Protein AF-A0A352WHM7-F1 (afdb_monomer_lite)

Radius of gyration: 27.58 Å; chains: 1; bounding box: 98×59×82 Å

Foldseek 3Di:
DDDDDDDDDDPDDDDPVVVVVVVVVCVCVVVVVVCCCVPVVVVPDDLQVVLQVQLQVCVQLLQLVSNQCQADPPPWQTPQNVCVVVPAGPLNLSCVQLPVCVVVVVVCVVPPDPVVVVCVLCVVQVNNVVVVVPVVVVVVCRVDSVSVSVSQVQKHKDKDWPDKAFLCVWFKWFDDPPDTGTDNDPQVVCCVVGVFHWDTKMKTWMQMWMDRNPGTSSDDQCLCVDPSSLVVCLVVHDQDPVVRDGDRHPVSVNVSSRPDIFIWMWTDGPNHIHTHPPSSSDPVGVSIDTD

pLDDT: mean 73.58, std 17.88, range [31.73, 96.25]

Structure (mmCIF, N/CA/C/O backbone):
data_AF-A0A352WHM7-F1
#
_entry.id   AF-A0A352WHM7-F1
#
loop_
_atom_site.group_PDB
_atom_site.id
_atom_site.type_symbol
_atom_site.label_atom_id
_atom_site.label_alt_id
_atom_site.label_comp_id
_atom_site.label_asym_id
_atom_site.label_entity_id
_atom_site.label_seq_id
_atom_site.pdbx_PDB_ins_code
_atom_site.Cartn_x
_atom_site.Cartn_y
_atom_site.Cartn_z
_atom_site.occupancy
_atom_site.B_iso_or_equiv
_atom_site.auth_seq_id
_atom_site.auth_comp_id
_atom_site.auth_asym_id
_atom_site.auth_atom_id
_atom_site.pdbx_PDB_model_num
ATOM 1 N N . PRO A 1 1 ? -72.826 -37.243 -58.849 1.00 41.31 1 PRO A N 1
ATOM 2 C CA . PRO A 1 1 ? -71.887 -38.283 -58.373 1.00 41.31 1 PRO A CA 1
ATOM 3 C C . PRO A 1 1 ? -70.461 -38.008 -58.866 1.00 41.31 1 PRO A C 1
ATOM 5 O O . PRO A 1 1 ? -70.234 -38.013 -60.067 1.00 41.31 1 PRO A O 1
ATOM 8 N N . GLY A 1 2 ? -69.535 -37.795 -57.927 1.00 39.44 2 GLY A N 1
ATOM 9 C CA . GLY A 1 2 ? -68.112 -38.083 -58.126 1.00 39.44 2 GLY A CA 1
ATOM 10 C C . GLY A 1 2 ? -67.200 -36.942 -58.590 1.00 39.44 2 GLY A C 1
ATOM 11 O O . GLY A 1 2 ? -67.339 -36.442 -59.695 1.00 39.44 2 GLY A O 1
ATOM 12 N N . PHE A 1 3 ? -66.189 -36.692 -57.749 1.00 36.34 3 PHE A N 1
ATOM 13 C CA . PHE A 1 3 ? -64.871 -36.093 -58.009 1.00 36.34 3 PHE A CA 1
ATOM 14 C C . PHE A 1 3 ? -64.713 -34.559 -58.064 1.00 36.34 3 PHE A C 1
ATOM 16 O O . PHE A 1 3 ? -64.789 -33.933 -59.115 1.00 36.34 3 PHE A O 1
ATOM 23 N N . GLN A 1 4 ? -64.284 -33.991 -56.929 1.00 39.72 4 GLN A N 1
ATOM 24 C CA . GLN A 1 4 ? -63.219 -32.980 -56.916 1.00 39.72 4 GLN A CA 1
ATOM 25 C C . GLN A 1 4 ? -62.112 -33.410 -55.925 1.00 39.72 4 GLN A C 1
ATOM 27 O O . GLN A 1 4 ? -62.406 -33.579 -54.740 1.00 39.72 4 GLN A O 1
ATOM 32 N N . PRO A 1 5 ? -60.868 -33.635 -56.398 1.00 47.97 5 PRO A N 1
ATOM 33 C CA . PRO A 1 5 ? -59.661 -33.806 -55.589 1.00 47.97 5 PRO A CA 1
ATOM 34 C C . PRO A 1 5 ? -58.949 -32.437 -55.371 1.00 47.97 5 PRO A C 1
ATOM 36 O O . PRO A 1 5 ? -59.460 -31.413 -55.830 1.00 47.97 5 PRO A O 1
ATOM 39 N N . PRO A 1 6 ? -57.839 -32.380 -54.603 1.00 49.28 6 PRO A N 1
ATOM 40 C CA . PRO A 1 6 ? -57.628 -31.349 -53.585 1.00 49.28 6 PRO A CA 1
ATOM 41 C C . PRO A 1 6 ? -56.654 -30.212 -53.950 1.00 49.28 6 PRO A C 1
ATOM 43 O O . PRO A 1 6 ? -55.837 -30.332 -54.850 1.00 49.28 6 PRO A O 1
ATOM 46 N N . SER A 1 7 ? -56.739 -29.168 -53.114 1.00 47.97 7 SER A N 1
ATOM 47 C CA . SER A 1 7 ? -55.674 -28.328 -52.527 1.00 47.97 7 SER A CA 1
ATOM 48 C C . SER A 1 7 ? -54.569 -27.712 -53.390 1.00 47.97 7 SER A C 1
ATOM 50 O O . SER A 1 7 ? -53.796 -28.423 -54.006 1.00 47.97 7 SER A O 1
ATOM 52 N N . GLU A 1 8 ? -54.344 -26.417 -53.159 1.00 37.16 8 GLU A N 1
ATOM 53 C CA . GLU A 1 8 ? -53.043 -25.772 -52.883 1.00 37.16 8 GLU A CA 1
ATOM 54 C C . GLU A 1 8 ? -53.386 -24.361 -52.354 1.00 37.16 8 GLU A C 1
ATOM 56 O O . GLU A 1 8 ? -54.221 -23.675 -52.926 1.00 37.16 8 GLU A O 1
ATOM 61 N N . GLY A 1 9 ? -52.916 -23.811 -51.237 1.00 34.16 9 GLY A N 1
ATOM 62 C CA . GLY A 1 9 ? -51.863 -24.152 -50.296 1.00 34.16 9 GLY A CA 1
ATOM 63 C C . GLY A 1 9 ? -51.511 -22.848 -49.567 1.00 34.16 9 GLY A C 1
ATOM 64 O O . GLY A 1 9 ? -50.588 -22.148 -49.962 1.00 34.16 9 GLY A O 1
ATOM 65 N N . ALA A 1 10 ? -52.270 -22.466 -48.534 1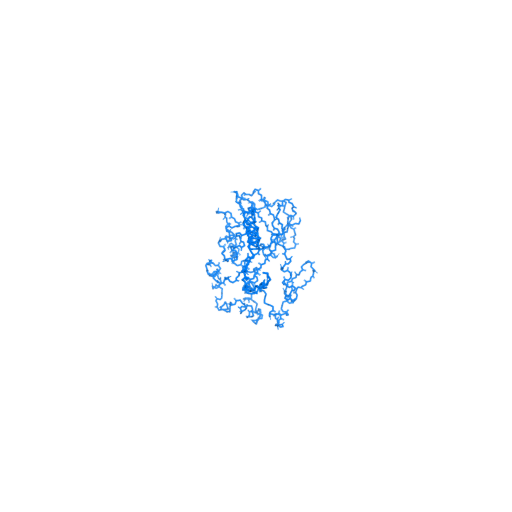.00 37.81 10 ALA A N 1
ATOM 66 C CA . ALA A 1 10 ? -51.970 -21.280 -47.726 1.00 37.81 10 ALA A CA 1
ATOM 67 C C . ALA A 1 10 ? -51.339 -21.698 -46.391 1.00 37.81 10 ALA A C 1
ATOM 69 O O . ALA A 1 10 ? -52.009 -21.809 -45.364 1.00 37.81 10 ALA A O 1
ATOM 70 N N . VAL A 1 11 ? -50.023 -21.920 -46.398 1.00 38.31 11 VAL A N 1
ATOM 71 C CA . VAL A 1 11 ? -49.239 -22.073 -45.167 1.00 38.31 11 VAL A CA 1
ATOM 72 C C . VAL A 1 11 ? -49.099 -20.697 -44.507 1.00 38.31 11 VAL A C 1
ATOM 74 O O . VAL A 1 11 ? -48.184 -19.932 -44.810 1.00 38.31 11 VAL A O 1
ATOM 77 N N . LYS A 1 12 ? -49.995 -20.362 -43.572 1.00 38.75 12 LYS A N 1
ATOM 78 C CA . LYS A 1 12 ? -49.757 -19.265 -42.621 1.00 38.75 12 LYS A CA 1
ATOM 79 C C . LYS A 1 12 ? -48.851 -19.772 -41.495 1.00 38.75 12 LYS A C 1
ATOM 81 O O . LYS A 1 12 ? -49.278 -20.540 -40.638 1.00 38.75 12 LYS A O 1
ATOM 86 N N . LYS A 1 13 ? -47.589 -19.327 -41.501 1.00 38.62 13 LYS A N 1
ATOM 87 C CA . LYS A 1 13 ? -46.608 -19.530 -40.421 1.00 38.62 13 LYS A CA 1
ATOM 88 C C . LYS A 1 13 ? -47.149 -18.981 -39.093 1.00 38.62 13 LYS A C 1
ATOM 90 O O . LYS A 1 13 ? -47.217 -17.770 -38.901 1.00 38.62 13 LYS A O 1
ATOM 95 N N . GLY A 1 14 ? -47.484 -19.871 -38.161 1.00 37.97 14 GLY A N 1
ATOM 96 C CA . GLY A 1 14 ? -47.724 -19.522 -36.762 1.00 37.97 14 GLY A CA 1
ATOM 97 C C . GLY A 1 14 ? -46.413 -19.127 -36.079 1.00 37.97 14 GLY A C 1
ATOM 98 O O . GLY A 1 14 ? -45.496 -19.937 -35.955 1.00 37.97 14 GLY A O 1
ATOM 99 N N . ILE A 1 15 ? -46.304 -17.868 -35.658 1.00 46.19 15 ILE A N 1
ATOM 100 C CA . ILE A 1 15 ? -45.155 -17.349 -34.908 1.00 46.19 15 ILE A CA 1
ATOM 101 C C . ILE A 1 15 ? -45.144 -17.972 -33.502 1.00 46.19 15 ILE A C 1
ATOM 103 O O . ILE A 1 15 ? -46.133 -17.909 -32.771 1.00 46.19 15 ILE A O 1
ATOM 107 N N . LYS A 1 16 ? -43.997 -18.551 -33.120 1.00 46.12 16 LYS A N 1
ATOM 108 C CA . LYS A 1 16 ? -43.701 -19.173 -31.818 1.00 46.12 16 LYS A CA 1
ATOM 109 C C . LYS A 1 16 ? -43.676 -18.130 -30.681 1.00 46.12 16 LYS A C 1
ATOM 111 O O . LYS A 1 16 ? -42.612 -17.729 -30.224 1.00 46.12 16 LYS A O 1
ATOM 116 N N . LYS A 1 17 ? -44.846 -17.698 -30.199 1.00 45.12 17 LYS A N 1
ATOM 117 C CA . LYS A 1 17 ? -44.988 -16.784 -29.045 1.00 45.12 17 LYS A CA 1
ATOM 118 C C . LYS A 1 17 ? -44.514 -17.315 -27.669 1.00 45.12 17 LYS A C 1
ATOM 120 O O . LYS A 1 17 ? -44.063 -16.477 -26.894 1.00 45.12 17 LYS A O 1
ATOM 125 N N . PRO A 1 18 ? -44.535 -18.622 -27.321 1.00 48.16 18 PRO A N 1
ATOM 126 C CA . PRO A 1 18 ? -44.152 -19.031 -25.962 1.00 48.16 18 PRO A CA 1
ATOM 127 C C . PRO A 1 18 ? -42.637 -18.963 -25.699 1.00 48.16 18 PRO A C 1
ATOM 129 O O . PRO A 1 18 ? -42.225 -18.691 -24.579 1.00 48.16 18 PRO A O 1
ATOM 132 N N . VAL A 1 19 ? -41.797 -19.118 -26.730 1.00 50.72 19 VAL A N 1
ATOM 133 C CA . VAL A 1 19 ? -40.328 -19.151 -26.571 1.00 50.72 19 VAL A CA 1
ATOM 134 C C . VAL A 1 19 ? -39.748 -17.766 -26.259 1.00 50.72 19 VAL A C 1
ATOM 136 O O . VAL A 1 19 ? -38.796 -17.651 -25.492 1.00 50.72 19 VAL A O 1
ATOM 139 N N . ILE A 1 20 ? -40.345 -16.705 -26.809 1.00 54.00 20 ILE A N 1
ATOM 140 C CA . ILE A 1 20 ? -39.878 -15.326 -26.601 1.00 54.00 20 ILE A CA 1
ATOM 141 C C . ILE A 1 20 ? -40.149 -14.878 -25.158 1.00 54.00 20 ILE A C 1
ATOM 143 O O . ILE A 1 20 ? -39.291 -14.258 -24.540 1.00 54.00 20 ILE A O 1
ATOM 147 N N . ILE A 1 21 ? -41.301 -15.249 -24.588 1.00 57.31 21 ILE A N 1
ATOM 148 C CA . ILE A 1 21 ? -41.649 -14.905 -23.201 1.00 57.31 21 ILE A CA 1
ATOM 149 C C . ILE A 1 21 ? -40.722 -15.638 -22.223 1.00 57.31 21 ILE A C 1
ATOM 151 O O . ILE A 1 21 ? -40.185 -15.012 -21.313 1.00 57.31 21 ILE A O 1
ATOM 155 N N . SER A 1 22 ? -40.451 -16.929 -22.445 1.00 54.72 22 SER A N 1
ATOM 156 C CA . SER A 1 22 ? -39.501 -17.689 -21.620 1.00 54.72 22 SER A CA 1
ATOM 157 C C . SER A 1 22 ? -38.081 -17.118 -21.686 1.00 54.72 22 SER A C 1
ATOM 159 O O . SER A 1 22 ? -37.423 -17.012 -20.655 1.00 54.72 22 SER A O 1
ATOM 161 N N . ALA A 1 23 ? -37.622 -16.690 -22.867 1.00 57.78 23 ALA A N 1
ATOM 162 C CA . ALA A 1 23 ? -36.312 -16.060 -23.023 1.00 57.78 23 ALA A CA 1
ATOM 163 C C . ALA A 1 23 ? -36.221 -14.710 -22.289 1.00 57.78 23 ALA A C 1
ATOM 165 O O . ALA A 1 23 ? -35.217 -14.445 -21.635 1.00 57.78 23 ALA A O 1
ATOM 166 N N . ILE A 1 24 ? -37.278 -13.890 -22.333 1.00 59.94 24 ILE A N 1
ATOM 167 C CA . ILE A 1 24 ? -37.336 -12.602 -21.624 1.00 59.94 24 ILE A CA 1
ATOM 168 C C . ILE A 1 24 ? -37.346 -12.811 -20.104 1.00 59.94 24 ILE A C 1
ATOM 170 O O . ILE A 1 24 ? -36.627 -12.113 -19.398 1.00 59.94 24 ILE A O 1
ATOM 174 N N . VAL A 1 25 ? -38.094 -13.791 -19.588 1.00 61.59 25 VAL A N 1
ATOM 175 C CA . VAL A 1 25 ? -38.137 -14.086 -18.143 1.00 61.59 25 VAL A CA 1
ATOM 176 C C . VAL A 1 25 ? -36.776 -14.562 -17.626 1.00 61.59 25 VAL A C 1
ATOM 178 O O . VAL A 1 25 ? -36.339 -14.104 -16.574 1.00 61.59 25 VAL A O 1
ATOM 181 N N . VAL A 1 26 ? -36.062 -15.410 -18.375 1.00 63.38 26 VAL A N 1
ATOM 182 C CA . VAL A 1 26 ? -34.700 -15.848 -18.013 1.00 63.38 26 VAL A CA 1
ATOM 183 C C . VAL A 1 26 ? -33.705 -14.684 -18.058 1.00 63.38 26 VAL A C 1
ATOM 185 O O . VAL A 1 26 ? -32.853 -14.582 -17.180 1.00 63.38 26 VAL A O 1
ATOM 188 N N . LEU A 1 27 ? -33.834 -13.767 -19.021 1.00 62.84 27 LEU A N 1
ATOM 189 C CA . LEU A 1 27 ? -32.995 -12.567 -19.108 1.00 62.84 27 LEU A CA 1
ATOM 190 C C . LEU A 1 27 ? -33.270 -11.582 -17.965 1.00 62.84 27 LEU A C 1
ATOM 192 O O . LEU A 1 27 ? -32.326 -11.059 -17.386 1.00 62.84 27 LEU A O 1
ATOM 196 N N . VAL A 1 28 ? -34.535 -11.361 -17.597 1.00 65.31 28 VAL A N 1
ATOM 197 C CA . VAL A 1 28 ? -34.922 -10.472 -16.486 1.00 65.31 28 VAL A CA 1
ATOM 198 C C . VAL A 1 28 ? -34.540 -11.072 -15.134 1.00 65.31 28 VAL A C 1
ATOM 200 O O . VAL A 1 28 ? -34.066 -10.344 -14.270 1.00 65.31 28 VAL A O 1
ATOM 203 N N . LEU A 1 29 ? -34.669 -12.389 -14.948 1.00 61.84 29 LEU A N 1
ATOM 204 C CA . LEU A 1 29 ? -34.188 -13.066 -13.741 1.00 61.84 29 LEU A CA 1
ATOM 205 C C . LEU A 1 29 ? -32.655 -13.089 -13.682 1.00 61.84 29 LEU A C 1
ATOM 207 O O . LEU A 1 29 ? -32.094 -12.833 -12.625 1.00 61.84 29 LEU A O 1
ATOM 211 N N . GLY A 1 30 ? -31.965 -13.320 -14.802 1.00 59.72 30 GLY A N 1
ATOM 212 C CA . GLY A 1 30 ? -30.501 -13.279 -14.874 1.00 59.72 30 GLY A CA 1
ATOM 213 C C . GLY A 1 30 ? -29.930 -11.881 -14.624 1.00 59.72 30 GLY A C 1
ATOM 214 O O . GLY A 1 30 ? -29.000 -11.727 -13.835 1.00 59.72 30 GLY A O 1
ATOM 215 N N . LEU A 1 31 ? -30.525 -10.847 -15.226 1.00 62.88 31 LEU A N 1
ATOM 216 C CA . LEU A 1 31 ? -30.179 -9.445 -14.973 1.00 62.88 31 LEU A CA 1
ATOM 217 C C . LEU A 1 31 ? -30.591 -9.008 -13.566 1.00 62.88 31 LEU A C 1
ATOM 219 O O . LEU A 1 31 ? -29.853 -8.265 -12.935 1.00 62.88 31 LEU A O 1
ATOM 223 N N . GLY A 1 32 ? -31.724 -9.487 -13.052 1.00 56.47 32 GLY A N 1
ATOM 224 C CA . GLY A 1 32 ? -32.204 -9.201 -11.701 1.00 56.47 32 GLY A CA 1
ATOM 225 C C . GLY A 1 32 ? -31.314 -9.813 -10.622 1.00 56.47 32 GLY A C 1
ATOM 226 O O . GLY A 1 32 ? -30.963 -9.128 -9.670 1.00 56.47 32 GLY A O 1
ATOM 227 N N . ILE A 1 33 ? -30.874 -11.062 -10.796 1.00 60.03 33 ILE A N 1
ATOM 228 C CA . ILE A 1 33 ? -29.925 -11.734 -9.896 1.00 60.03 33 ILE A CA 1
ATOM 229 C C . ILE A 1 33 ? -28.525 -11.121 -10.039 1.00 60.03 33 ILE A C 1
ATOM 231 O O . ILE A 1 33 ? -27.869 -10.870 -9.032 1.00 60.03 33 ILE A O 1
ATOM 235 N N . GLY A 1 34 ? -28.078 -10.813 -11.261 1.00 51.94 34 GLY A N 1
ATOM 236 C CA . GLY A 1 34 ? -26.798 -10.141 -11.507 1.00 51.94 34 GLY A CA 1
ATOM 237 C C . GLY A 1 34 ? -26.744 -8.727 -10.920 1.00 51.94 34 GLY A C 1
ATOM 238 O O . GLY A 1 34 ? -25.772 -8.368 -10.259 1.00 51.94 34 GLY A O 1
ATOM 239 N N . ALA A 1 35 ? -27.814 -7.947 -11.083 1.00 54.28 35 ALA A N 1
ATOM 240 C CA . ALA A 1 35 ? -27.969 -6.636 -10.464 1.00 54.28 35 ALA A CA 1
ATOM 241 C C . ALA A 1 35 ? -28.108 -6.755 -8.942 1.00 54.28 35 ALA A C 1
ATOM 243 O O . ALA A 1 35 ? -27.460 -6.004 -8.227 1.00 54.28 35 ALA A O 1
ATOM 244 N N . TYR A 1 36 ? -28.861 -7.725 -8.420 1.00 56.31 36 TYR A N 1
ATOM 245 C CA . TYR A 1 36 ? -28.943 -7.974 -6.980 1.00 56.31 36 TYR A CA 1
ATOM 246 C C . TYR A 1 36 ? -27.560 -8.282 -6.391 1.00 56.31 36 TYR A C 1
ATOM 248 O O . TYR A 1 36 ? -27.154 -7.632 -5.437 1.00 56.31 36 TYR A O 1
ATOM 256 N N . PHE A 1 37 ? -26.770 -9.174 -6.994 1.00 59.00 37 PHE A N 1
ATOM 257 C CA . PHE A 1 37 ? -25.409 -9.455 -6.526 1.00 59.00 37 PHE A CA 1
ATOM 258 C C . PHE A 1 37 ? -24.468 -8.247 -6.639 1.00 59.00 37 PHE A C 1
ATOM 260 O O . PHE A 1 37 ? -23.664 -8.028 -5.737 1.00 59.00 37 PHE A O 1
ATOM 267 N N . LEU A 1 38 ? -24.567 -7.441 -7.699 1.00 55.91 38 LEU A N 1
ATOM 268 C CA . LEU A 1 38 ? -23.728 -6.248 -7.866 1.00 55.91 38 LEU A CA 1
ATOM 269 C C . LEU A 1 38 ? -24.129 -5.096 -6.932 1.00 55.91 38 LEU A C 1
ATOM 271 O O . LEU A 1 38 ? -23.249 -4.420 -6.400 1.00 55.91 38 LEU A O 1
ATOM 275 N N . PHE A 1 39 ? -25.426 -4.879 -6.708 1.00 55.91 39 PHE A N 1
ATOM 276 C CA . PHE A 1 39 ? -25.946 -3.772 -5.903 1.00 55.91 39 PHE A CA 1
ATOM 277 C C . PHE A 1 39 ? -26.062 -4.123 -4.414 1.00 55.91 39 PHE A C 1
ATOM 279 O O . PHE A 1 39 ? -25.605 -3.336 -3.590 1.00 55.91 39 PHE A O 1
ATOM 286 N N . PHE A 1 40 ? -26.573 -5.299 -4.028 1.00 52.62 40 PHE A N 1
ATOM 287 C CA . PHE A 1 40 ? -26.681 -5.678 -2.608 1.00 52.62 40 PHE A CA 1
ATOM 288 C C . PHE A 1 40 ? -25.331 -6.033 -1.978 1.00 52.62 40 PHE A C 1
ATOM 290 O O . PHE A 1 40 ? -25.097 -5.674 -0.826 1.00 52.62 40 PHE A O 1
ATOM 297 N N . LYS A 1 41 ? -24.407 -6.674 -2.712 1.00 54.03 41 LYS A N 1
ATOM 298 C CA . LYS A 1 41 ? -23.066 -6.970 -2.173 1.00 54.03 41 LYS A CA 1
ATOM 299 C C . LYS A 1 41 ? -22.207 -5.706 -2.035 1.00 54.03 41 LYS A C 1
ATOM 301 O O . LYS A 1 41 ? -21.378 -5.642 -1.137 1.00 54.03 41 LYS A O 1
ATOM 306 N N . LYS A 1 42 ? -22.431 -4.680 -2.871 1.00 51.81 42 LYS A N 1
ATOM 307 C CA . LYS A 1 42 ? -21.841 -3.344 -2.669 1.00 51.81 42 LYS A CA 1
ATOM 308 C C . LYS A 1 42 ? -22.524 -2.557 -1.543 1.00 51.81 42 LYS A C 1
ATOM 310 O O . LYS A 1 42 ? -21.838 -1.831 -0.835 1.00 51.81 42 LYS A O 1
ATOM 315 N N . ALA A 1 43 ? -23.838 -2.701 -1.351 1.00 57.53 43 ALA A N 1
ATOM 316 C CA . ALA A 1 43 ? -24.584 -1.952 -0.334 1.00 57.53 43 ALA A CA 1
ATOM 317 C C . ALA A 1 43 ? -24.365 -2.457 1.108 1.00 57.53 43 ALA A C 1
ATOM 319 O O . ALA A 1 43 ? -24.393 -1.653 2.038 1.00 57.53 43 ALA A O 1
ATOM 320 N N . ASN A 1 44 ? -24.094 -3.754 1.296 1.00 69.06 44 ASN A N 1
ATOM 321 C CA . ASN A 1 44 ? -23.952 -4.384 2.619 1.0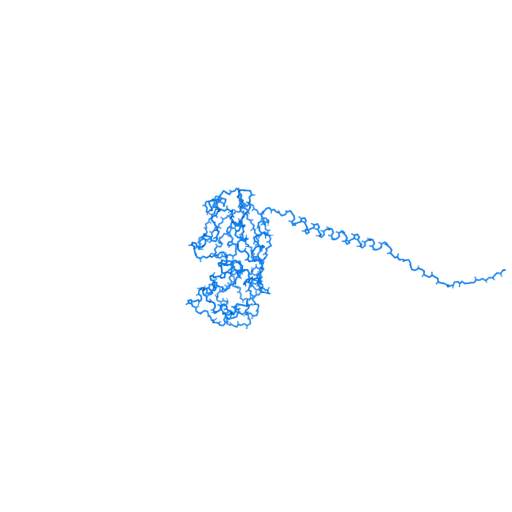0 69.06 44 ASN A CA 1
ATOM 322 C C . ASN A 1 44 ? -22.504 -4.508 3.125 1.00 69.06 44 ASN A C 1
ATOM 324 O O . ASN A 1 44 ? -22.251 -5.288 4.041 1.00 69.06 44 ASN A O 1
ATOM 328 N N . LYS A 1 45 ? -21.556 -3.760 2.550 1.00 86.12 45 LYS A N 1
ATOM 329 C CA . LYS A 1 45 ? -20.178 -3.729 3.056 1.00 86.12 45 LYS A CA 1
ATOM 330 C C . LYS A 1 45 ? -20.134 -3.224 4.494 1.00 86.12 45 LYS A C 1
ATOM 332 O O . LYS A 1 45 ? -20.809 -2.238 4.827 1.00 86.12 45 LYS A O 1
ATOM 337 N N . SER A 1 46 ? -19.337 -3.882 5.331 1.00 91.81 46 SER A N 1
ATOM 338 C CA . SER A 1 46 ? -19.119 -3.431 6.703 1.00 91.81 46 SER A CA 1
ATOM 339 C C . SER A 1 46 ? -18.459 -2.040 6.715 1.00 91.81 46 SER A C 1
ATOM 341 O O . SER A 1 46 ? -17.845 -1.637 5.721 1.00 91.81 46 SER A O 1
ATOM 343 N N . PRO A 1 47 ? -18.557 -1.267 7.810 1.00 94.44 47 PRO A N 1
ATOM 344 C CA . PRO A 1 47 ? -17.844 0.008 7.920 1.00 94.44 47 PRO A CA 1
ATOM 345 C C . PRO A 1 47 ? -16.334 -0.111 7.643 1.00 94.44 47 PRO A C 1
ATOM 347 O O . PRO A 1 47 ? -15.759 0.748 6.979 1.00 94.44 47 PRO A O 1
ATOM 350 N N . GLN A 1 48 ? -15.718 -1.223 8.055 1.00 94.94 48 GLN A N 1
ATOM 351 C CA . GLN A 1 48 ? -14.306 -1.531 7.813 1.00 94.94 48 GLN A CA 1
ATOM 352 C C . GLN A 1 48 ? -14.006 -1.770 6.324 1.00 94.94 48 GLN A C 1
ATOM 354 O O . GLN A 1 48 ? -12.999 -1.301 5.802 1.00 94.94 48 GLN A O 1
ATOM 359 N N . GLU A 1 49 ? -14.886 -2.468 5.605 1.00 94.56 49 GLU A N 1
ATOM 360 C CA . GLU A 1 49 ? -14.744 -2.635 4.154 1.00 94.56 49 GLU A CA 1
ATOM 361 C C . GLU A 1 49 ? -14.916 -1.306 3.409 1.00 94.56 49 GLU A C 1
ATOM 363 O O . GLU A 1 49 ? -14.243 -1.067 2.410 1.00 94.56 49 GLU A O 1
ATOM 368 N N . LYS A 1 50 ? -15.791 -0.417 3.895 1.00 94.25 50 LYS A N 1
ATOM 369 C CA . LYS A 1 50 ? -16.008 0.905 3.287 1.00 94.25 50 LYS A CA 1
ATOM 370 C C . LYS A 1 50 ? -14.787 1.814 3.414 1.00 94.25 50 LYS A C 1
ATOM 372 O O . LYS A 1 50 ? -14.462 2.502 2.449 1.00 94.25 50 LYS A O 1
ATOM 377 N N . VAL A 1 51 ? -14.100 1.811 4.561 1.00 94.38 51 VAL A N 1
ATOM 378 C CA . VAL A 1 51 ? -12.849 2.577 4.709 1.00 94.38 51 VAL A CA 1
ATOM 379 C C . VAL A 1 51 ? -11.733 1.996 3.835 1.00 94.38 51 VAL A C 1
ATOM 381 O O . VAL A 1 51 ? -11.021 2.762 3.189 1.00 94.38 51 VAL A O 1
ATOM 384 N N . LEU A 1 52 ? -11.624 0.665 3.723 1.00 93.69 52 LEU A N 1
ATOM 385 C CA . LEU A 1 52 ? -10.681 0.032 2.793 1.00 93.69 52 LEU A CA 1
ATOM 386 C C . LEU A 1 52 ? -10.969 0.424 1.340 1.00 93.69 52 LEU A C 1
ATOM 388 O O . LEU A 1 52 ? -10.057 0.839 0.629 1.00 93.69 52 LEU A O 1
ATOM 392 N N . ASP A 1 53 ? -12.227 0.331 0.905 1.00 94.75 53 ASP A N 1
ATOM 393 C CA . ASP A 1 53 ? -12.645 0.738 -0.439 1.00 94.75 53 ASP A CA 1
ATOM 394 C C . ASP A 1 53 ? -12.265 2.188 -0.739 1.00 94.75 53 ASP A C 1
ATOM 396 O O . ASP A 1 53 ? -11.645 2.455 -1.767 1.00 94.75 53 ASP A O 1
ATOM 400 N N . GLY A 1 54 ? -12.612 3.112 0.163 1.00 94.12 54 GLY A N 1
ATOM 401 C CA . GLY A 1 54 ? -12.321 4.533 -0.003 1.00 94.12 54 GLY A CA 1
ATOM 402 C C . GLY A 1 54 ? -10.821 4.815 -0.067 1.00 94.12 54 GLY A C 1
ATOM 403 O O . GLY A 1 54 ? -10.367 5.573 -0.925 1.00 94.12 54 GLY A O 1
ATOM 404 N N . PHE A 1 55 ? -10.036 4.159 0.789 1.00 91.94 55 PHE A N 1
ATOM 405 C CA . PHE A 1 55 ? -8.585 4.298 0.799 1.00 91.94 55 PHE A CA 1
ATOM 406 C C . PHE A 1 55 ? -7.943 3.787 -0.494 1.00 91.94 55 PHE A C 1
ATOM 408 O O . PHE A 1 55 ? -7.166 4.507 -1.118 1.00 91.94 55 PHE A O 1
ATOM 415 N N . PHE A 1 56 ? -8.282 2.574 -0.939 1.00 91.31 56 PHE A N 1
ATOM 416 C CA . PHE A 1 56 ? -7.720 2.011 -2.170 1.00 91.31 56 PHE A CA 1
ATOM 417 C C . PHE A 1 56 ? -8.199 2.745 -3.428 1.00 91.31 56 PHE A C 1
ATOM 419 O O . PHE A 1 56 ? -7.418 2.899 -4.368 1.00 91.31 56 PHE A O 1
ATOM 426 N N . GLU A 1 57 ? -9.430 3.265 -3.438 1.00 94.25 57 GLU A N 1
ATOM 427 C CA . GLU A 1 57 ? -9.899 4.172 -4.489 1.00 94.25 57 GLU A CA 1
ATOM 428 C C . GLU A 1 57 ? -9.042 5.443 -4.526 1.00 94.25 57 GLU A C 1
ATOM 430 O O . GLU A 1 57 ? -8.505 5.780 -5.580 1.00 94.25 57 GLU A O 1
ATOM 435 N N . ALA A 1 58 ? -8.824 6.096 -3.380 1.00 91.25 58 ALA A N 1
ATOM 436 C CA . ALA A 1 58 ? -7.984 7.288 -3.294 1.00 91.25 58 ALA A CA 1
ATOM 437 C C . ALA A 1 58 ? -6.541 7.023 -3.758 1.00 91.25 58 ALA A C 1
ATOM 439 O O . ALA A 1 58 ? -5.974 7.823 -4.503 1.00 91.25 58 ALA A O 1
ATOM 440 N N . LEU A 1 59 ? -5.959 5.873 -3.396 1.00 88.44 59 LEU A N 1
ATOM 441 C CA . LEU A 1 59 ? -4.649 5.455 -3.900 1.00 88.44 59 LEU A CA 1
ATOM 442 C C . LEU A 1 59 ? -4.657 5.230 -5.418 1.00 88.44 59 LEU A C 1
ATOM 444 O O . LEU A 1 59 ? -3.727 5.643 -6.105 1.00 88.44 59 LEU A O 1
ATOM 448 N N . SER A 1 60 ? -5.701 4.606 -5.965 1.00 90.19 60 SER A N 1
ATOM 449 C CA . SER A 1 60 ? -5.843 4.385 -7.410 1.00 90.19 60 SER A CA 1
ATOM 450 C C . SER A 1 60 ? -6.086 5.683 -8.199 1.00 90.19 60 SER A C 1
ATOM 452 O O . SER A 1 60 ? -5.823 5.739 -9.406 1.00 90.19 60 SER A O 1
ATOM 454 N N . GLU A 1 61 ? -6.607 6.714 -7.538 1.00 91.06 61 GLU A N 1
ATOM 455 C CA . GLU A 1 61 ? -6.750 8.083 -8.046 1.00 91.06 61 GLU A CA 1
ATOM 456 C C . GLU A 1 61 ? -5.489 8.929 -7.824 1.00 91.06 61 GLU A C 1
ATOM 458 O O . GLU A 1 61 ? -5.432 10.062 -8.303 1.00 91.06 61 GLU A O 1
ATOM 463 N N . MET A 1 62 ? -4.493 8.388 -7.112 1.00 85.94 62 MET A N 1
ATOM 464 C CA . MET A 1 62 ? -3.308 9.093 -6.625 1.00 85.94 62 MET A CA 1
ATOM 465 C C . MET A 1 62 ? -3.635 10.353 -5.810 1.00 85.94 62 MET A C 1
ATOM 467 O O . MET A 1 62 ? -2.839 11.284 -5.745 1.00 85.94 62 MET A O 1
ATOM 471 N N . ASP A 1 63 ? -4.798 10.380 -5.160 1.00 87.25 63 ASP A N 1
ATOM 472 C CA . ASP A 1 63 ? -5.242 11.492 -4.328 1.00 87.25 63 ASP A CA 1
ATOM 473 C C . ASP A 1 63 ? -4.777 11.297 -2.883 1.00 87.25 63 ASP A C 1
ATOM 475 O O . ASP A 1 63 ? -5.443 10.653 -2.069 1.00 87.25 63 ASP A O 1
ATOM 479 N N . MET A 1 64 ? -3.597 11.831 -2.566 1.00 80.56 64 MET A N 1
ATOM 480 C CA . MET A 1 64 ? -2.964 11.617 -1.263 1.00 80.56 64 MET A CA 1
ATOM 481 C C . MET A 1 64 ? -3.734 12.308 -0.143 1.00 80.56 64 MET A C 1
ATOM 483 O O . MET A 1 64 ? -3.877 11.738 0.933 1.00 80.56 64 MET A O 1
ATOM 487 N N . SER A 1 65 ? -4.315 13.481 -0.412 1.00 81.75 65 SER A N 1
ATOM 488 C CA . SER A 1 65 ? -5.156 14.172 0.571 1.00 81.75 65 SER A CA 1
ATOM 489 C C . SER A 1 65 ? -6.392 13.348 0.932 1.00 81.75 65 SER A C 1
ATOM 491 O O . SER A 1 65 ? -6.774 13.297 2.101 1.00 81.75 65 SER A O 1
ATOM 493 N N . LYS A 1 66 ? -7.029 12.708 -0.058 1.00 88.06 66 LYS A N 1
ATOM 494 C CA . LYS A 1 66 ? -8.166 11.812 0.184 1.00 88.06 66 LYS A CA 1
ATOM 495 C C . LYS A 1 66 ? -7.704 10.541 0.907 1.00 88.06 66 LYS A C 1
ATOM 497 O O . LYS A 1 66 ? -8.334 10.155 1.886 1.00 88.06 66 LYS A O 1
ATOM 502 N N . ALA A 1 67 ? -6.584 9.938 0.508 1.00 87.00 67 ALA A N 1
ATOM 503 C CA . ALA A 1 67 ? -6.033 8.752 1.173 1.00 87.00 67 ALA A CA 1
ATOM 504 C C . ALA A 1 67 ? -5.700 8.999 2.660 1.00 87.00 67 ALA A C 1
ATOM 506 O O . ALA A 1 67 ? -6.022 8.169 3.510 1.00 87.00 67 ALA A O 1
ATOM 507 N N . GLU A 1 68 ? -5.122 10.155 2.997 1.00 82.44 68 GLU A N 1
ATOM 508 C CA . GLU A 1 68 ? -4.823 10.547 4.382 1.00 82.44 68 GLU A CA 1
ATOM 509 C C . GLU A 1 68 ? -6.075 10.656 5.253 1.00 82.44 68 GLU A C 1
ATOM 511 O O . GLU A 1 68 ? -6.034 10.266 6.420 1.00 82.44 68 GLU A O 1
ATOM 516 N N . SER A 1 69 ? -7.195 11.125 4.691 1.00 87.38 69 SER A N 1
ATOM 517 C CA . SER A 1 69 ? -8.459 11.257 5.430 1.00 87.38 69 SER A CA 1
ATOM 518 C C . SER A 1 69 ? -9.021 9.922 5.932 1.00 87.38 69 SER A C 1
ATOM 520 O O . SER A 1 69 ? -9.761 9.896 6.907 1.00 87.38 69 SER A O 1
ATOM 522 N N . TYR A 1 70 ? -8.619 8.803 5.321 1.00 90.69 70 TYR A N 1
ATOM 523 C CA . TYR A 1 70 ? -8.988 7.462 5.776 1.00 90.69 70 TYR A CA 1
ATOM 524 C C . TYR A 1 70 ? -8.036 6.888 6.827 1.00 90.69 70 TYR A C 1
ATOM 526 O O . TYR A 1 70 ? -8.243 5.764 7.269 1.00 90.69 70 TYR A O 1
ATOM 534 N N . CYS A 1 71 ? -6.985 7.609 7.221 1.00 85.75 71 CYS A N 1
ATOM 535 C CA . CYS A 1 71 ? -5.968 7.106 8.147 1.00 85.75 71 CYS A CA 1
ATOM 536 C C . CYS A 1 71 ? -6.079 7.714 9.555 1.00 85.75 71 CYS A C 1
ATOM 538 O O . CYS A 1 71 ? -5.592 7.116 10.519 1.00 85.75 71 CYS A O 1
ATOM 540 N N . ALA A 1 72 ? -6.694 8.892 9.692 1.00 82.69 72 ALA A N 1
ATOM 541 C CA . ALA A 1 72 ? -6.884 9.560 10.977 1.00 82.69 72 ALA A CA 1
ATOM 542 C C . ALA A 1 72 ? -8.088 10.521 10.978 1.00 82.69 72 ALA A C 1
ATOM 544 O O . ALA A 1 72 ? -8.399 11.086 9.923 1.00 82.69 72 ALA A O 1
ATOM 545 N N . PRO A 1 73 ? -8.719 10.755 12.147 1.00 85.81 73 PRO A N 1
ATOM 546 C CA . PRO A 1 73 ? -9.744 11.780 12.315 1.00 85.81 73 PRO A CA 1
ATOM 547 C C . PRO A 1 73 ? -9.269 13.184 11.931 1.00 85.81 73 PRO A C 1
ATOM 549 O O . PRO A 1 73 ? -8.082 13.523 11.992 1.00 85.81 73 PRO A O 1
ATOM 552 N N . ALA A 1 74 ? -10.221 14.049 11.584 1.00 82.19 74 ALA A N 1
ATOM 553 C CA . ALA A 1 74 ? -9.933 15.460 11.362 1.00 82.19 74 ALA A CA 1
ATOM 554 C C . ALA A 1 74 ? -9.413 16.122 12.652 1.00 82.19 74 ALA A C 1
ATOM 556 O O . ALA A 1 74 ? -9.997 15.967 13.720 1.00 82.19 74 ALA A O 1
ATOM 557 N N . GLY A 1 75 ? -8.330 16.894 12.538 1.00 73.56 75 GLY A N 1
ATOM 558 C CA . GLY A 1 75 ? -7.699 17.570 13.676 1.00 73.56 75 GLY A CA 1
ATOM 559 C C . GLY A 1 75 ? -6.621 16.748 14.386 1.00 73.56 75 GLY A C 1
ATOM 560 O O . GLY A 1 75 ? -5.838 17.334 15.128 1.00 73.56 75 GLY A O 1
ATOM 561 N N . SER A 1 76 ? -6.515 15.444 14.113 1.00 74.06 76 SER A N 1
ATOM 562 C CA . SER A 1 76 ? -5.342 14.650 14.492 1.00 74.06 76 SER A CA 1
ATOM 563 C C . SER A 1 76 ? -4.121 15.061 13.668 1.00 74.06 76 SER A C 1
ATOM 565 O O . SER A 1 76 ? -4.251 15.556 12.540 1.00 74.06 76 SER A O 1
ATOM 567 N N . GLU A 1 77 ? -2.921 14.829 14.205 1.00 68.00 77 GLU A N 1
ATOM 568 C CA . GLU A 1 77 ? -1.693 15.042 13.442 1.00 68.00 77 GLU A CA 1
ATOM 569 C C . GLU A 1 77 ? -1.726 14.165 12.181 1.00 68.00 77 GLU A C 1
ATOM 571 O O . GLU A 1 77 ? -1.836 12.933 12.242 1.00 68.00 77 GLU A O 1
ATOM 576 N N . LYS A 1 78 ? -1.697 14.811 11.010 1.00 60.91 78 LYS A N 1
ATOM 577 C CA . LYS A 1 78 ? -1.774 14.099 9.736 1.00 60.91 78 LYS A CA 1
ATOM 578 C C . LYS A 1 78 ? -0.563 13.189 9.594 1.00 60.91 78 LYS A C 1
ATOM 580 O O . LYS A 1 78 ? 0.542 13.540 10.005 1.00 60.91 78 LYS A O 1
ATOM 585 N N . TYR A 1 79 ? -0.749 12.055 8.920 1.00 60.09 79 TYR A N 1
ATOM 586 C CA . TYR A 1 79 ? 0.381 11.219 8.518 1.00 60.09 79 TYR A CA 1
ATOM 587 C C . TYR A 1 79 ? 1.412 12.038 7.732 1.00 60.09 79 TYR A C 1
ATOM 589 O O . TYR A 1 79 ? 2.586 11.944 8.058 1.00 60.09 79 TYR A O 1
ATOM 597 N N . GLY A 1 80 ? 0.996 12.921 6.816 1.00 50.72 80 GLY A N 1
ATOM 598 C CA . GLY A 1 80 ? 1.895 13.887 6.179 1.00 50.72 80 GLY A CA 1
ATOM 599 C C . GLY A 1 80 ? 2.756 14.676 7.172 1.00 50.72 80 GLY A C 1
ATOM 600 O O . GLY A 1 80 ? 3.960 14.723 6.999 1.00 50.72 80 GLY A O 1
ATOM 601 N N . THR A 1 81 ? 2.197 15.178 8.277 1.00 48.38 81 THR A N 1
ATOM 602 C CA . THR A 1 81 ? 2.919 15.987 9.280 1.00 48.38 81 THR A CA 1
ATOM 603 C C . THR A 1 81 ? 3.886 15.170 10.147 1.00 48.38 81 THR A C 1
ATOM 605 O O . THR A 1 81 ? 5.030 15.585 10.335 1.00 48.38 81 THR A O 1
ATOM 608 N N . ILE A 1 82 ? 3.481 13.978 10.606 1.00 46.78 82 ILE A N 1
ATOM 609 C CA . ILE A 1 82 ? 4.372 13.051 11.338 1.00 46.78 82 ILE A CA 1
ATOM 610 C C . ILE A 1 82 ? 5.569 12.666 10.465 1.00 46.78 82 ILE A C 1
ATOM 612 O O . ILE A 1 82 ? 6.684 12.482 10.958 1.00 46.78 82 ILE A O 1
ATOM 616 N N . ILE A 1 83 ? 5.343 12.524 9.157 1.00 46.94 83 ILE A N 1
ATOM 617 C CA . ILE A 1 83 ? 6.395 12.115 8.240 1.00 46.94 83 ILE A CA 1
ATOM 618 C C . ILE A 1 83 ? 7.161 13.313 7.659 1.00 46.94 83 ILE A C 1
ATOM 620 O O . ILE A 1 83 ? 8.334 13.152 7.344 1.00 46.94 83 ILE A O 1
ATOM 624 N N . ASP A 1 84 ? 6.605 14.523 7.615 1.00 44.50 84 ASP A N 1
ATOM 625 C CA . ASP A 1 84 ? 7.340 15.761 7.314 1.00 44.50 84 ASP A CA 1
ATOM 626 C C . ASP A 1 84 ? 8.407 16.028 8.382 1.00 44.50 84 ASP A C 1
ATOM 628 O O . ASP A 1 84 ? 9.535 16.398 8.054 1.00 44.50 84 ASP A O 1
ATOM 632 N N . GLN A 1 85 ? 8.121 15.708 9.651 1.00 42.19 85 GLN A N 1
ATOM 633 C CA . GLN A 1 85 ? 9.126 15.704 10.725 1.00 42.19 85 GLN A CA 1
ATOM 634 C C . GLN A 1 85 ? 10.243 14.662 10.502 1.00 42.19 85 GLN A C 1
ATOM 636 O O . GLN A 1 85 ? 11.343 14.808 11.036 1.00 42.19 85 GLN A O 1
ATOM 641 N N . GLN A 1 86 ? 9.991 13.628 9.690 1.00 45.22 86 GLN A N 1
ATOM 642 C CA . GLN A 1 86 ? 10.959 12.605 9.260 1.00 45.22 86 GLN A CA 1
ATOM 643 C C . GLN A 1 86 ? 11.421 12.786 7.794 1.00 45.22 86 GLN A C 1
ATOM 645 O O . GLN A 1 86 ? 12.143 11.936 7.264 1.00 45.22 86 GLN A O 1
ATOM 650 N N . GLY A 1 87 ? 11.013 13.875 7.132 1.00 45.56 87 GLY A N 1
ATOM 651 C CA . GLY A 1 87 ? 11.345 14.221 5.749 1.00 45.56 87 GLY A CA 1
ATOM 652 C C . GLY A 1 87 ? 10.739 13.347 4.635 1.00 45.56 87 GLY A C 1
ATOM 653 O O . GLY A 1 87 ? 11.351 13.259 3.570 1.00 45.56 87 GLY A O 1
ATOM 654 N N . GLN A 1 88 ? 9.605 12.651 4.821 1.00 56.12 88 GLN A N 1
ATOM 655 C CA . GLN A 1 88 ? 9.030 11.780 3.769 1.00 56.12 88 GLN A CA 1
ATOM 656 C C . GLN A 1 88 ? 7.500 11.896 3.604 1.00 56.12 88 GLN A C 1
ATOM 658 O O . GLN A 1 88 ? 6.753 11.189 4.253 1.00 56.12 88 GLN A O 1
ATOM 663 N N . SER A 1 89 ? 6.996 12.657 2.635 1.00 62.56 89 SER A N 1
ATOM 664 C CA . SER A 1 89 ? 5.545 12.724 2.369 1.00 62.56 89 SER A CA 1
ATOM 665 C C . SER A 1 89 ? 4.878 11.345 2.117 1.00 62.56 89 SER A C 1
ATOM 667 O O . SER A 1 89 ? 5.522 10.388 1.664 1.00 62.56 89 SER A O 1
ATOM 669 N N . LEU A 1 90 ? 3.558 11.221 2.334 1.00 65.06 90 LEU A N 1
ATOM 670 C CA . LEU A 1 90 ? 2.805 10.000 1.982 1.00 65.06 90 LEU A CA 1
ATOM 671 C C . LEU A 1 90 ? 2.946 9.659 0.484 1.00 65.06 90 LEU A C 1
ATOM 673 O O . LEU A 1 90 ? 3.090 8.488 0.127 1.00 65.06 90 LEU A O 1
ATOM 677 N N . SER A 1 91 ? 3.001 10.680 -0.381 1.00 66.12 91 SER A N 1
ATOM 678 C CA . SER A 1 91 ? 3.301 10.552 -1.816 1.00 66.12 91 SER A CA 1
ATOM 679 C C . SER A 1 91 ? 4.643 9.852 -2.068 1.00 66.12 91 SER A C 1
ATOM 681 O O . SER A 1 91 ? 4.730 8.934 -2.892 1.00 66.12 91 SER A O 1
ATOM 683 N N . ASN A 1 92 ? 5.687 10.214 -1.319 1.00 63.66 92 ASN A N 1
ATOM 684 C CA . ASN A 1 92 ? 6.992 9.555 -1.373 1.00 63.66 92 ASN A CA 1
ATOM 685 C C . ASN A 1 92 ? 6.895 8.085 -0.924 1.00 63.66 92 ASN A C 1
ATOM 687 O O . ASN A 1 92 ? 7.447 7.185 -1.558 1.00 63.66 92 ASN A O 1
ATOM 691 N N . GLN A 1 93 ? 6.140 7.799 0.138 1.00 64.88 93 GLN A N 1
ATOM 692 C CA . GLN A 1 93 ? 5.958 6.421 0.598 1.00 64.88 93 GLN A CA 1
ATOM 693 C C . GLN A 1 93 ? 5.243 5.561 -0.444 1.00 64.88 93 GLN A C 1
ATOM 695 O O . GLN A 1 93 ? 5.745 4.495 -0.779 1.00 64.88 93 GLN A O 1
ATOM 700 N N . ILE A 1 94 ? 4.112 6.010 -0.987 1.00 66.62 94 ILE A N 1
ATOM 701 C CA . ILE A 1 94 ? 3.328 5.261 -1.980 1.00 66.62 94 ILE A CA 1
ATOM 702 C C . ILE A 1 94 ? 4.128 5.031 -3.269 1.00 66.62 94 ILE A C 1
ATOM 704 O O . ILE A 1 94 ? 4.149 3.914 -3.793 1.00 66.62 94 ILE A O 1
ATOM 708 N N . THR A 1 95 ? 4.868 6.036 -3.744 1.00 63.91 95 THR A N 1
ATOM 709 C CA . THR A 1 95 ? 5.712 5.879 -4.940 1.00 63.91 95 THR A CA 1
ATOM 710 C C . THR A 1 95 ? 6.830 4.859 -4.720 1.00 63.91 95 THR A C 1
ATOM 712 O O . THR A 1 95 ? 6.985 3.921 -5.499 1.00 63.91 95 THR A O 1
ATOM 715 N N . ASN A 1 96 ? 7.539 4.934 -3.596 1.00 59.34 96 ASN A N 1
ATOM 716 C CA . ASN A 1 96 ? 8.600 3.977 -3.267 1.00 59.34 96 ASN A CA 1
ATOM 717 C C . ASN A 1 96 ? 8.123 2.526 -3.109 1.00 59.34 96 ASN A C 1
ATOM 719 O O . ASN A 1 96 ? 8.934 1.601 -3.100 1.00 59.34 96 ASN A O 1
ATOM 723 N N . ARG A 1 97 ? 6.821 2.322 -2.913 1.00 61.50 97 ARG A N 1
ATOM 724 C CA . ARG A 1 97 ? 6.206 1.040 -2.557 1.00 61.50 97 ARG A CA 1
ATOM 725 C C . ARG A 1 97 ? 5.708 0.263 -3.738 1.00 61.50 97 ARG A C 1
ATOM 727 O O . ARG A 1 97 ? 5.979 -0.928 -3.847 1.00 61.50 97 ARG A O 1
ATOM 734 N N . PHE A 1 98 ? 5.027 0.959 -4.627 1.00 61.00 98 PHE A N 1
ATOM 735 C CA . PHE A 1 98 ? 4.573 0.407 -5.886 1.00 61.00 98 PHE A CA 1
ATOM 736 C C . PHE A 1 98 ? 5.691 0.453 -6.934 1.00 61.00 98 PHE A C 1
ATOM 738 O O . PHE A 1 98 ? 5.465 0.802 -8.085 1.00 61.00 98 PHE A O 1
ATOM 745 N N . CYS A 1 99 ? 6.919 0.138 -6.501 1.00 51.09 99 CYS A N 1
ATOM 746 C CA . CYS A 1 99 ? 8.143 0.057 -7.299 1.00 51.09 99 CYS A CA 1
ATOM 747 C C . CYS A 1 99 ? 8.347 1.197 -8.309 1.00 51.09 99 CYS A C 1
ATOM 749 O O . CYS A 1 99 ? 9.052 1.019 -9.305 1.00 51.09 99 CYS A O 1
ATOM 751 N N . PHE A 1 100 ? 7.822 2.397 -8.040 1.00 53.78 100 PHE A N 1
ATOM 752 C CA . PHE A 1 100 ? 8.340 3.578 -8.703 1.00 53.78 100 PHE A CA 1
ATOM 753 C C . PHE A 1 100 ? 9.718 3.781 -8.089 1.00 53.78 100 PHE A C 1
ATOM 755 O O . PHE A 1 100 ? 9.840 4.227 -6.951 1.00 53.78 100 PHE A O 1
ATOM 762 N N . CYS A 1 101 ? 10.760 3.355 -8.804 1.00 47.53 101 CYS A N 1
ATOM 763 C CA . CYS A 1 101 ? 12.169 3.342 -8.392 1.00 47.53 101 CYS A CA 1
ATOM 764 C C . CYS A 1 101 ? 12.763 4.735 -8.072 1.00 47.53 101 CYS A C 1
ATOM 766 O O . CYS A 1 101 ? 13.953 4.967 -8.271 1.00 47.53 101 CYS A O 1
ATOM 768 N N . ARG A 1 102 ? 11.975 5.689 -7.562 1.00 42.16 102 ARG A N 1
ATOM 769 C CA . ARG A 1 102 ? 12.445 6.995 -7.102 1.00 42.16 102 ARG A CA 1
ATOM 770 C C . ARG A 1 102 ? 13.204 6.914 -5.769 1.00 42.16 102 ARG A C 1
ATOM 772 O O . ARG A 1 102 ? 14.186 7.622 -5.628 1.00 42.16 102 ARG A O 1
ATOM 779 N N . SER A 1 103 ? 12.899 6.000 -4.843 1.00 38.94 103 SER A N 1
ATOM 780 C CA . SER A 1 103 ? 13.785 5.764 -3.671 1.00 38.94 103 SER A CA 1
ATOM 781 C C . SER A 1 103 ? 15.120 5.149 -4.059 1.00 38.94 103 SER A C 1
ATOM 783 O O . SER A 1 103 ? 16.132 5.426 -3.420 1.00 38.94 103 SER A O 1
ATOM 785 N N . THR A 1 104 ? 15.142 4.335 -5.116 1.00 40.09 104 THR A N 1
ATOM 786 C CA . THR A 1 104 ? 16.405 3.900 -5.705 1.00 40.09 104 THR A CA 1
ATOM 787 C C . THR A 1 104 ? 17.131 5.127 -6.253 1.00 40.09 104 THR A C 1
ATOM 789 O O . THR A 1 104 ? 18.272 5.328 -5.865 1.00 40.09 104 THR A O 1
ATOM 792 N N . LEU A 1 105 ? 16.455 6.025 -6.990 1.00 39.38 105 LEU A N 1
ATOM 793 C CA . LEU A 1 105 ? 17.022 7.318 -7.420 1.00 39.38 105 LEU A CA 1
ATOM 794 C C . LEU A 1 105 ? 17.611 8.146 -6.257 1.00 39.38 105 LEU A C 1
ATOM 796 O O . LEU A 1 105 ? 18.709 8.672 -6.393 1.00 39.38 105 LEU A O 1
ATOM 800 N N . GLN A 1 106 ? 16.954 8.185 -5.092 1.00 39.31 106 GLN A N 1
ATOM 801 C CA . GLN A 1 106 ? 17.442 8.902 -3.900 1.00 39.31 106 GLN A CA 1
ATOM 802 C C . GLN A 1 106 ? 18.734 8.323 -3.305 1.00 39.31 106 GLN A C 1
ATOM 804 O O . GLN A 1 106 ? 19.528 9.063 -2.734 1.00 39.31 106 GLN A O 1
ATOM 809 N N . GLN A 1 107 ? 18.966 7.012 -3.427 1.00 35.78 107 GLN A N 1
ATOM 810 C CA . GLN A 1 107 ? 20.255 6.410 -3.060 1.00 35.78 107 GLN A CA 1
ATOM 811 C C . GLN A 1 107 ? 21.264 6.422 -4.224 1.00 35.78 107 GLN A C 1
ATOM 813 O O . GLN A 1 107 ? 22.471 6.322 -4.003 1.00 35.78 107 GLN A O 1
ATOM 818 N N . MET A 1 108 ? 20.788 6.576 -5.462 1.00 36.38 108 MET A N 1
ATOM 819 C CA . MET A 1 108 ? 21.587 6.551 -6.691 1.00 36.38 108 MET A CA 1
ATOM 820 C C . MET A 1 108 ? 22.247 7.877 -7.047 1.00 36.38 108 MET A C 1
ATOM 822 O O . MET A 1 108 ? 23.237 7.854 -7.778 1.00 36.38 108 MET A O 1
ATOM 826 N N . ASP A 1 109 ? 21.764 9.002 -6.514 1.00 35.09 109 ASP A N 1
ATOM 827 C CA . ASP A 1 109 ? 22.511 10.264 -6.581 1.00 35.09 109 ASP A CA 1
ATOM 828 C C . ASP A 1 109 ? 23.888 10.133 -5.896 1.00 35.09 109 ASP A C 1
ATOM 830 O O . ASP A 1 109 ? 24.825 10.848 -6.248 1.00 35.09 109 ASP A O 1
ATOM 834 N N . TYR A 1 110 ? 24.057 9.160 -4.988 1.00 31.73 110 TYR A N 1
ATOM 835 C CA . TYR A 1 110 ? 25.334 8.882 -4.324 1.00 31.73 110 TYR A CA 1
ATOM 836 C C . TYR A 1 110 ? 26.142 7.720 -4.913 1.00 31.73 110 TYR A C 1
ATOM 838 O O . TYR A 1 110 ? 27.367 7.713 -4.787 1.00 31.73 110 TYR A O 1
ATOM 846 N N . LEU A 1 111 ? 25.517 6.755 -5.591 1.00 35.19 111 LEU A N 1
ATOM 847 C CA . LEU A 1 111 ? 26.219 5.663 -6.266 1.00 35.19 111 LEU A CA 1
ATOM 848 C C . LEU A 1 111 ? 25.471 5.302 -7.544 1.00 35.19 111 LEU A C 1
ATOM 850 O O . LEU A 1 111 ? 24.380 4.739 -7.502 1.00 35.19 111 LEU A O 1
ATOM 854 N N . ARG A 1 112 ? 26.098 5.617 -8.682 1.00 43.66 112 ARG A N 1
ATOM 855 C CA . ARG A 1 112 ? 25.648 5.241 -10.024 1.00 43.66 112 ARG A CA 1
ATOM 856 C C . ARG A 1 112 ? 25.258 3.767 -10.049 1.00 43.66 112 ARG A C 1
ATOM 858 O O . ARG A 1 112 ? 26.106 2.884 -10.158 1.00 43.66 112 ARG A O 1
ATOM 865 N N . PHE A 1 113 ? 23.964 3.509 -10.025 1.00 52.31 113 PHE A N 1
ATOM 866 C CA . PHE A 1 113 ? 23.435 2.341 -10.698 1.00 52.31 113 PHE A CA 1
ATOM 867 C C . PHE A 1 113 ? 23.865 2.408 -12.161 1.00 52.31 113 PHE A C 1
ATOM 869 O O . PHE A 1 113 ? 24.076 3.502 -12.696 1.00 52.31 113 PHE A O 1
ATOM 876 N N . GLU A 1 114 ? 24.023 1.262 -12.812 1.00 63.16 114 GLU A N 1
ATOM 877 C CA . GLU A 1 114 ? 24.326 1.254 -14.238 1.00 63.16 114 GLU A CA 1
ATOM 878 C C . GLU A 1 114 ? 23.270 2.099 -14.966 1.00 63.16 114 GLU A C 1
ATOM 880 O O . GLU A 1 114 ? 22.079 1.790 -14.917 1.00 63.16 114 GLU A O 1
ATOM 885 N N . GLN A 1 115 ? 23.706 3.202 -15.589 1.00 69.50 115 GLN A N 1
ATOM 886 C CA . GLN A 1 115 ? 22.832 4.203 -16.214 1.00 69.50 115 GLN A CA 1
ATOM 887 C C . GLN A 1 115 ? 21.842 3.554 -17.191 1.00 69.50 115 GLN A C 1
ATOM 889 O O . GLN A 1 115 ? 20.693 3.960 -17.276 1.00 69.50 115 GLN A O 1
ATOM 894 N N . GLU A 1 116 ? 22.259 2.473 -17.848 1.00 74.06 116 GLU A N 1
ATOM 895 C CA . GLU A 1 116 ? 21.415 1.656 -18.717 1.00 74.06 116 GLU A CA 1
ATOM 896 C C . GLU A 1 116 ? 20.193 1.057 -18.002 1.00 74.06 116 GLU A C 1
ATOM 898 O O . GLU A 1 116 ? 19.091 1.090 -18.542 1.00 74.06 116 GLU A O 1
ATOM 903 N N . ILE A 1 117 ? 20.343 0.552 -16.774 1.00 74.25 117 ILE A N 1
ATOM 904 C CA . ILE A 1 117 ? 19.221 -0.038 -16.034 1.00 74.25 117 ILE A CA 1
ATOM 905 C C . ILE A 1 117 ? 18.268 1.071 -15.565 1.00 74.25 117 ILE A C 1
ATOM 907 O O . ILE A 1 117 ? 17.049 0.913 -15.635 1.00 74.25 117 ILE A O 1
ATOM 911 N N . LEU A 1 118 ? 18.799 2.228 -15.156 1.00 73.00 118 LEU A N 1
ATOM 912 C CA . LEU A 1 118 ? 17.968 3.392 -14.842 1.00 73.00 118 LEU A CA 1
ATOM 913 C C . LEU A 1 118 ? 17.170 3.869 -16.069 1.00 73.00 118 LEU A C 1
ATOM 915 O O . LEU A 1 118 ? 15.986 4.193 -15.964 1.00 73.00 118 LEU A O 1
ATOM 919 N N . ASP A 1 119 ? 17.803 3.877 -17.237 1.00 75.56 119 ASP A N 1
ATOM 920 C CA . ASP A 1 119 ? 17.189 4.276 -18.498 1.00 75.56 119 ASP A CA 1
ATOM 921 C C . ASP A 1 119 ? 16.058 3.330 -18.908 1.00 75.56 119 ASP A C 1
ATOM 923 O O . ASP A 1 119 ? 15.003 3.801 -19.344 1.00 75.56 119 ASP A O 1
ATOM 927 N N . ILE A 1 120 ? 16.242 2.021 -18.707 1.00 78.06 120 ILE A N 1
ATOM 928 C CA . ILE A 1 120 ? 15.202 1.002 -18.894 1.00 78.06 120 ILE A CA 1
ATOM 929 C C . ILE A 1 120 ? 13.987 1.318 -18.014 1.00 78.06 120 ILE A C 1
ATOM 931 O O . ILE A 1 120 ? 12.866 1.382 -18.529 1.00 78.06 120 ILE A O 1
ATOM 935 N N . TYR A 1 121 ? 14.193 1.581 -16.719 1.00 76.25 121 TYR A N 1
ATOM 936 C CA . TYR A 1 121 ? 13.103 1.921 -15.801 1.00 76.25 121 TYR A CA 1
ATOM 937 C C . TYR A 1 121 ? 12.383 3.206 -16.219 1.00 76.25 121 TYR A C 1
ATOM 939 O O . TYR A 1 121 ? 11.173 3.194 -16.434 1.00 76.25 121 TYR A O 1
ATOM 947 N N . LEU A 1 122 ? 13.102 4.318 -16.383 1.00 77.19 122 LEU A N 1
ATOM 948 C CA . LEU A 1 122 ? 12.480 5.611 -16.685 1.00 77.19 122 LEU A CA 1
ATOM 949 C C . LEU A 1 122 ? 11.735 5.603 -18.023 1.00 77.19 122 LEU A C 1
ATOM 951 O O . LEU A 1 122 ? 10.644 6.164 -18.116 1.00 77.19 122 LEU A O 1
ATOM 955 N N . SER A 1 123 ? 12.277 4.931 -19.040 1.00 80.25 123 SER A N 1
ATOM 956 C CA . SER A 1 123 ? 11.616 4.806 -20.345 1.00 80.25 123 SER A CA 1
ATOM 957 C C . SER A 1 123 ? 10.334 3.985 -20.255 1.00 80.25 123 SER A C 1
ATOM 959 O O . SER A 1 123 ? 9.311 4.363 -20.819 1.00 80.25 123 SER A O 1
ATOM 961 N N . SER A 1 124 ? 10.360 2.905 -19.476 1.00 78.00 124 SER A N 1
ATOM 962 C CA . SER A 1 124 ? 9.218 2.009 -19.270 1.00 78.00 124 SER A CA 1
ATOM 963 C C . SER A 1 124 ? 8.011 2.684 -18.618 1.00 78.00 124 SER A C 1
ATOM 965 O O . SER A 1 124 ? 6.881 2.223 -18.795 1.00 78.00 124 SER A O 1
ATOM 967 N N . TYR A 1 125 ? 8.245 3.770 -17.885 1.00 75.75 125 TYR A N 1
ATOM 968 C CA . TYR A 1 125 ? 7.222 4.524 -17.166 1.00 75.75 125 TYR A CA 1
ATOM 969 C C . TYR A 1 125 ? 6.925 5.901 -17.764 1.00 75.75 125 TYR A C 1
ATOM 971 O O . TYR A 1 125 ? 6.151 6.653 -17.188 1.00 75.75 125 TYR A O 1
ATOM 979 N N . GLY A 1 126 ? 7.541 6.263 -18.895 1.00 77.44 126 GLY A N 1
ATOM 980 C CA . GLY A 1 126 ? 7.373 7.599 -19.477 1.00 77.44 126 GLY A CA 1
ATOM 981 C C . GLY A 1 126 ? 8.008 8.724 -18.646 1.00 77.44 126 GLY A C 1
ATOM 982 O O . GLY A 1 126 ? 7.693 9.893 -18.842 1.00 77.44 126 GLY A O 1
ATOM 983 N N . PHE A 1 127 ? 8.938 8.396 -17.745 1.00 76.88 127 PHE A N 1
ATOM 984 C CA . PHE A 1 127 ? 9.619 9.335 -16.848 1.00 76.88 127 PHE A CA 1
ATOM 985 C C . PHE A 1 127 ? 11.020 9.727 -17.324 1.00 76.88 127 PHE A C 1
ATOM 987 O O . PHE A 1 127 ? 11.848 10.164 -16.531 1.00 76.88 127 PHE A O 1
ATOM 994 N N . VAL A 1 128 ? 11.315 9.600 -18.620 1.00 74.50 128 VAL A N 1
ATOM 995 C CA . VAL A 1 128 ? 12.633 9.958 -19.181 1.00 74.50 128 VAL A CA 1
ATOM 996 C C . VAL A 1 128 ? 13.016 11.408 -18.856 1.00 74.50 128 VAL A C 1
ATOM 998 O O . VAL A 1 128 ? 14.178 11.683 -18.563 1.00 74.50 128 VAL A O 1
ATOM 1001 N N . SER A 1 129 ? 12.042 12.323 -18.834 1.00 69.44 129 SER A N 1
ATOM 1002 C CA . SER A 1 129 ? 12.243 13.732 -18.468 1.00 69.44 129 SER A CA 1
ATOM 1003 C C . SER A 1 129 ? 12.697 13.934 -17.019 1.00 69.44 129 SER A C 1
ATOM 1005 O O . SER A 1 129 ? 13.366 14.925 -16.728 1.00 69.44 129 SER A O 1
ATOM 1007 N N . ALA A 1 130 ? 12.416 12.987 -16.117 1.00 68.19 130 ALA A N 1
ATOM 1008 C CA . ALA A 1 130 ? 12.796 13.081 -14.710 1.00 68.19 130 ALA A CA 1
ATOM 1009 C C . ALA A 1 130 ? 14.319 13.072 -14.497 1.00 68.19 130 ALA A C 1
ATOM 1011 O O . ALA A 1 130 ? 14.774 13.572 -13.473 1.00 68.19 130 ALA A O 1
ATOM 1012 N N . LYS A 1 131 ? 15.114 12.586 -15.467 1.00 66.81 131 LYS A N 1
ATOM 1013 C CA . LYS A 1 131 ? 16.587 12.693 -15.427 1.00 66.81 131 LYS A CA 1
ATOM 1014 C C . LYS A 1 131 ? 17.072 14.142 -15.363 1.00 66.81 131 LYS A C 1
ATOM 1016 O O . LYS A 1 131 ? 18.127 14.404 -14.803 1.00 66.81 131 LYS A O 1
ATOM 1021 N N . ASN A 1 132 ? 16.306 15.061 -15.949 1.00 64.75 132 ASN A N 1
ATOM 1022 C CA . ASN A 1 132 ? 16.685 16.465 -16.085 1.00 64.75 132 ASN A CA 1
ATOM 1023 C C . ASN A 1 132 ? 16.049 17.357 -15.008 1.00 64.75 132 ASN A C 1
ATOM 1025 O O . ASN A 1 132 ? 16.542 18.453 -14.774 1.00 64.75 132 ASN A O 1
ATOM 1029 N N . GLY A 1 133 ? 14.953 16.911 -14.380 1.00 61.38 133 GLY A N 1
ATOM 1030 C CA . GLY A 1 133 ? 14.218 17.692 -13.375 1.00 61.38 133 GLY A CA 1
ATOM 1031 C C . GLY A 1 133 ? 14.867 17.717 -11.985 1.00 61.38 133 GLY A C 1
ATOM 1032 O O . GLY A 1 133 ? 14.563 18.598 -11.186 1.00 61.38 133 GLY A O 1
ATOM 1033 N N . GLY A 1 134 ? 15.765 16.769 -11.696 1.00 65.31 134 GLY A N 1
ATOM 1034 C CA . GLY A 1 134 ? 16.513 16.721 -10.439 1.00 65.31 134 GLY A CA 1
ATOM 1035 C C . GLY A 1 134 ? 15.635 16.641 -9.182 1.00 65.31 134 GLY A C 1
ATOM 1036 O O . GLY A 1 134 ? 14.503 16.146 -9.206 1.00 65.31 134 GLY A O 1
ATOM 1037 N N . TRP A 1 135 ? 16.191 17.117 -8.066 1.00 63.34 135 TRP A N 1
ATOM 1038 C CA . TRP A 1 135 ? 15.554 17.118 -6.745 1.00 63.34 135 TRP A CA 1
ATOM 1039 C C . TRP A 1 135 ? 14.400 18.130 -6.625 1.00 63.34 135 TRP A C 1
ATOM 1041 O O . TRP A 1 135 ? 13.426 17.882 -5.922 1.00 63.34 135 TRP A O 1
ATOM 1051 N N . GLU A 1 136 ? 14.460 19.247 -7.348 1.00 65.50 136 GLU A N 1
ATOM 1052 C CA . GLU A 1 136 ? 13.446 20.306 -7.264 1.00 65.50 136 GLU A CA 1
ATOM 1053 C C . GLU A 1 136 ? 12.118 19.879 -7.909 1.00 65.50 136 GLU A C 1
ATOM 1055 O O . GLU A 1 136 ? 11.085 19.902 -7.242 1.00 65.50 136 GLU A O 1
ATOM 1060 N N . ASP A 1 137 ? 12.132 19.341 -9.141 1.00 68.12 137 ASP A N 1
ATOM 1061 C CA . ASP A 1 137 ? 10.929 18.749 -9.763 1.00 68.12 137 ASP A CA 1
ATOM 1062 C C . ASP A 1 137 ? 10.369 17.592 -8.921 1.00 68.12 137 ASP A C 1
ATOM 1064 O O . ASP A 1 137 ? 9.165 17.313 -8.925 1.00 68.12 137 ASP A O 1
ATOM 1068 N N . TYR A 1 138 ? 11.247 16.884 -8.205 1.00 69.06 138 TYR A N 1
ATOM 1069 C CA . TYR A 1 138 ? 10.849 15.850 -7.265 1.00 69.06 138 TYR A CA 1
ATOM 1070 C C . TYR A 1 138 ? 10.007 16.401 -6.117 1.00 69.06 138 TYR A C 1
ATOM 1072 O O . TYR A 1 138 ? 8.891 15.906 -5.939 1.00 69.06 138 TYR A O 1
ATOM 1080 N N . CYS A 1 139 ? 10.509 17.399 -5.390 1.00 66.94 139 CYS A N 1
ATOM 1081 C CA . CYS A 1 139 ? 9.799 17.992 -4.259 1.00 66.94 139 CYS A CA 1
ATOM 1082 C C . CYS A 1 139 ? 8.485 18.620 -4.719 1.00 66.94 139 CYS A C 1
ATOM 1084 O O . CYS A 1 139 ? 7.430 18.247 -4.221 1.00 66.94 139 CYS A O 1
ATOM 1086 N N . GLU A 1 140 ? 8.510 19.435 -5.778 1.00 69.44 140 GLU A N 1
ATOM 1087 C CA . GLU A 1 140 ? 7.297 20.080 -6.290 1.00 69.44 140 GLU A CA 1
ATOM 1088 C C . GLU A 1 140 ? 6.224 19.075 -6.732 1.00 69.44 140 GLU A C 1
ATOM 1090 O O . GLU A 1 140 ? 5.034 19.317 -6.563 1.00 69.44 140 GLU A O 1
ATOM 1095 N N . THR A 1 141 ? 6.620 17.931 -7.306 1.00 73.19 141 THR A N 1
ATOM 1096 C CA . THR A 1 141 ? 5.666 16.860 -7.639 1.00 73.19 141 THR A CA 1
ATOM 1097 C C . THR A 1 141 ? 5.020 16.279 -6.384 1.00 73.19 141 THR A C 1
ATOM 1099 O O . THR A 1 141 ? 3.850 15.924 -6.421 1.00 73.19 141 THR A O 1
ATOM 1102 N N . ASN A 1 142 ? 5.788 16.089 -5.315 1.00 71.88 142 ASN A N 1
ATOM 1103 C CA . ASN A 1 142 ? 5.322 15.395 -4.120 1.00 71.88 142 ASN A CA 1
ATOM 1104 C C . ASN A 1 142 ? 4.523 16.293 -3.173 1.00 71.88 142 ASN A C 1
ATOM 1106 O O . ASN A 1 142 ? 3.677 15.761 -2.449 1.00 71.88 142 ASN A O 1
ATOM 1110 N N . ASP A 1 143 ? 4.787 17.597 -3.214 1.00 71.06 143 ASP A N 1
ATOM 1111 C CA . ASP A 1 143 ? 4.155 18.616 -2.376 1.00 71.06 143 ASP A CA 1
ATOM 1112 C C . ASP A 1 143 ? 2.858 19.163 -3.012 1.00 71.06 143 ASP A C 1
ATOM 1114 O O . ASP A 1 143 ? 1.999 19.703 -2.316 1.00 71.06 143 ASP A O 1
ATOM 1118 N N . ASP A 1 144 ? 2.666 18.975 -4.326 1.00 80.69 144 ASP A N 1
ATOM 1119 C CA . ASP A 1 144 ? 1.445 19.336 -5.058 1.00 80.69 144 ASP A CA 1
ATOM 1120 C C . ASP A 1 144 ? 0.629 18.086 -5.441 1.00 80.69 144 ASP A C 1
ATOM 1122 O O . ASP A 1 144 ? 0.969 17.340 -6.364 1.00 80.69 144 ASP A O 1
ATOM 1126 N N . ASN A 1 145 ? -0.512 17.887 -4.769 1.00 81.12 145 ASN A N 1
ATOM 1127 C CA . ASN A 1 145 ? -1.406 16.748 -5.009 1.00 81.12 145 ASN A CA 1
ATOM 1128 C C . ASN A 1 145 ? -1.928 16.689 -6.459 1.00 81.12 145 ASN A C 1
ATOM 1130 O O . ASN A 1 145 ? -2.067 15.603 -7.015 1.00 81.12 145 ASN A O 1
ATOM 1134 N N . ALA A 1 146 ? -2.213 17.822 -7.107 1.00 85.94 146 ALA A N 1
ATOM 1135 C CA . ALA A 1 146 ? -2.715 17.826 -8.482 1.00 85.94 146 ALA A CA 1
ATOM 1136 C C . ALA A 1 146 ? -1.620 17.402 -9.471 1.00 85.94 146 ALA A C 1
ATOM 1138 O O . ALA A 1 146 ? -1.862 16.571 -10.353 1.00 85.94 146 ALA A O 1
ATOM 1139 N N . ARG A 1 147 ? -0.398 17.911 -9.286 1.00 82.31 147 ARG A N 1
ATOM 1140 C CA . ARG A 1 147 ? 0.767 17.507 -10.084 1.00 82.31 147 ARG A CA 1
ATOM 1141 C C . ARG A 1 147 ? 1.128 16.043 -9.857 1.00 82.31 147 ARG A C 1
ATOM 1143 O O . ARG A 1 147 ? 1.436 15.340 -10.821 1.00 82.31 147 ARG A O 1
ATOM 1150 N N . PHE A 1 148 ? 1.048 15.567 -8.615 1.00 81.88 148 PHE A N 1
ATOM 1151 C CA . PHE A 1 148 ? 1.251 14.162 -8.274 1.00 81.88 148 PHE A CA 1
ATOM 1152 C C . PHE A 1 148 ? 0.256 13.257 -9.014 1.00 81.88 148 PHE A C 1
ATOM 1154 O O . PHE A 1 148 ? 0.668 12.309 -9.688 1.00 81.88 148 PHE A O 1
ATOM 1161 N N . LYS A 1 149 ? -1.042 13.589 -8.955 1.00 86.81 149 LYS A N 1
ATOM 1162 C CA . LYS A 1 149 ? -2.111 12.858 -9.654 1.00 86.81 149 LYS A CA 1
ATOM 1163 C C . LYS A 1 149 ? -1.859 12.774 -11.152 1.00 86.81 149 LYS A C 1
ATOM 1165 O O . LYS A 1 149 ? -1.958 11.691 -11.720 1.00 86.81 149 LYS A O 1
ATOM 1170 N N . GLU A 1 150 ? -1.486 13.885 -11.784 1.00 86.81 150 GLU A N 1
ATOM 1171 C CA . GLU A 1 150 ? -1.207 13.904 -13.222 1.00 86.81 150 GLU A CA 1
ATOM 1172 C C . GLU A 1 150 ? 0.020 13.054 -13.579 1.00 86.81 150 GLU A C 1
ATOM 1174 O O . GLU A 1 150 ? -0.022 12.261 -14.521 1.00 86.81 150 GLU A O 1
ATOM 1179 N N . LYS A 1 151 ? 1.103 13.159 -12.799 1.00 83.25 151 LYS A N 1
ATOM 1180 C CA . LYS A 1 151 ? 2.352 12.421 -13.043 1.00 83.25 151 LYS A CA 1
ATOM 1181 C C . LYS A 1 151 ? 2.186 10.910 -12.888 1.00 83.25 151 LYS A C 1
ATOM 1183 O O . LYS A 1 151 ? 2.778 10.147 -13.649 1.00 83.25 151 LYS A O 1
ATOM 1188 N N . TYR A 1 152 ? 1.368 10.461 -11.939 1.00 83.81 152 TYR A N 1
ATOM 1189 C CA . TYR A 1 152 ? 1.176 9.037 -11.653 1.00 83.81 152 TYR A CA 1
ATOM 1190 C C . TYR A 1 152 ? -0.196 8.487 -12.083 1.00 83.81 152 TYR A C 1
ATOM 1192 O O . TYR A 1 152 ? -0.594 7.416 -11.630 1.00 83.81 152 TYR A O 1
ATOM 1200 N N . LYS A 1 153 ? -0.900 9.158 -13.004 1.00 88.69 153 LYS A N 1
ATOM 1201 C CA . LYS A 1 153 ? -2.274 8.819 -13.436 1.00 88.69 153 LYS A CA 1
ATOM 1202 C C . LYS A 1 153 ? -2.490 7.390 -13.950 1.00 88.69 153 LYS A C 1
ATOM 1204 O O . LYS A 1 153 ? -3.591 6.842 -13.820 1.00 88.69 153 LYS A O 1
ATOM 1209 N N . ASP A 1 154 ? -1.445 6.784 -14.513 1.00 89.19 154 ASP A N 1
ATOM 1210 C CA . ASP A 1 154 ? -1.475 5.425 -15.067 1.00 89.19 154 ASP A CA 1
ATOM 1211 C C . ASP A 1 154 ? -1.410 4.335 -13.991 1.00 89.19 154 ASP A C 1
ATOM 1213 O O . ASP A 1 154 ? -1.583 3.147 -14.287 1.00 89.19 154 ASP A O 1
ATOM 1217 N N . PHE A 1 155 ? -1.179 4.724 -12.739 1.00 88.19 155 PHE A N 1
ATOM 1218 C CA . PHE A 1 155 ? -1.250 3.829 -11.603 1.00 88.19 155 PHE A CA 1
ATOM 1219 C C . PHE A 1 155 ? -2.686 3.405 -11.321 1.00 88.19 155 PHE A C 1
ATOM 1221 O O . PHE A 1 155 ? -3.615 4.219 -11.341 1.00 88.19 155 PHE A O 1
ATOM 1228 N N . LYS A 1 156 ? -2.858 2.116 -11.039 1.00 91.12 156 LYS A N 1
ATOM 1229 C CA . LYS A 1 156 ? -4.107 1.535 -10.557 1.00 91.12 156 LYS A CA 1
ATOM 1230 C C . LYS A 1 156 ? -3.791 0.501 -9.493 1.00 91.12 156 LYS A C 1
ATOM 1232 O O . LYS A 1 156 ? -2.868 -0.294 -9.669 1.00 91.12 156 LYS A O 1
ATOM 1237 N N . VAL A 1 157 ? -4.585 0.497 -8.433 1.00 89.94 157 VAL A N 1
ATOM 1238 C CA . VAL A 1 157 ? -4.503 -0.479 -7.349 1.00 89.94 157 VAL A CA 1
ATOM 1239 C C . VAL A 1 157 ? -5.900 -0.902 -6.932 1.00 89.94 157 VAL A C 1
ATOM 1241 O O . VAL A 1 157 ? -6.827 -0.097 -6.919 1.00 89.94 157 VAL A O 1
ATOM 1244 N N . ASP A 1 158 ? -6.028 -2.171 -6.590 1.00 91.88 158 ASP A N 1
ATOM 1245 C CA . ASP A 1 158 ? -7.181 -2.764 -5.944 1.00 91.88 158 ASP A CA 1
ATOM 1246 C C . ASP A 1 158 ? -6.717 -3.766 -4.874 1.00 91.88 158 ASP A C 1
ATOM 1248 O O . ASP A 1 158 ? -5.515 -4.001 -4.677 1.00 91.88 158 ASP A O 1
ATOM 1252 N N . TYR A 1 159 ? -7.681 -4.320 -4.143 1.00 92.06 159 TYR A N 1
ATOM 1253 C CA . TYR A 1 159 ? -7.420 -5.334 -3.136 1.00 92.06 159 TYR A CA 1
ATOM 1254 C C . TYR A 1 159 ? -8.479 -6.444 -3.153 1.00 92.06 159 TYR A C 1
ATOM 1256 O O . TYR A 1 159 ? -9.650 -6.218 -3.465 1.00 92.06 159 TYR A O 1
ATOM 1264 N N . GLU A 1 160 ? -8.064 -7.648 -2.760 1.00 94.12 160 GLU A N 1
ATOM 1265 C CA . GLU A 1 160 ? -8.927 -8.787 -2.450 1.00 94.12 160 GLU A CA 1
ATOM 1266 C C . GLU A 1 160 ? -8.967 -8.973 -0.928 1.00 94.12 160 GLU A C 1
ATOM 1268 O O . GLU A 1 160 ? -7.930 -9.201 -0.302 1.00 94.12 160 GLU A O 1
ATOM 1273 N N . LEU A 1 161 ? -10.156 -8.906 -0.321 1.00 94.38 161 LEU A N 1
ATOM 1274 C CA . LEU A 1 161 ? -10.327 -9.217 1.098 1.00 94.38 161 LEU A CA 1
ATOM 1275 C C . LEU A 1 161 ? -10.277 -10.735 1.323 1.00 94.38 161 LEU A C 1
ATOM 1277 O O . LEU A 1 161 ? -11.142 -11.465 0.843 1.00 94.38 161 LEU A O 1
ATOM 1281 N N . VAL A 1 162 ? -9.293 -11.198 2.095 1.00 94.81 162 VAL A N 1
ATOM 1282 C CA . VAL A 1 162 ? -9.142 -12.606 2.499 1.00 94.81 162 VAL A CA 1
ATOM 1283 C C . VAL A 1 162 ? -9.915 -12.878 3.786 1.00 94.81 162 VAL A C 1
ATOM 1285 O O . VAL A 1 162 ? -10.645 -13.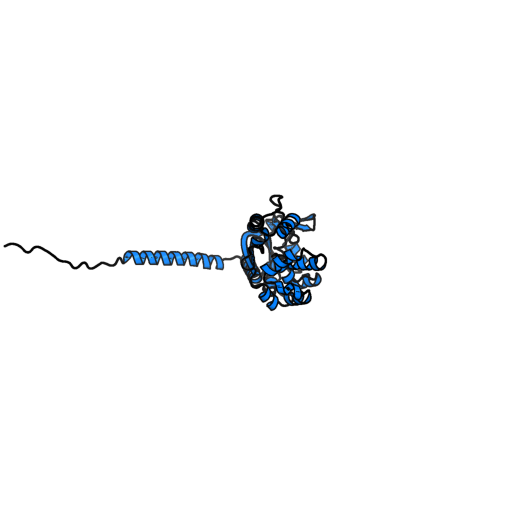862 3.884 1.00 94.81 162 VAL A O 1
ATOM 1288 N N . SER A 1 163 ? -9.769 -12.005 4.782 1.00 95.25 163 SER A N 1
ATOM 1289 C CA . SER A 1 163 ? -10.518 -12.090 6.037 1.00 95.25 163 SER A CA 1
ATOM 1290 C C . SER A 1 163 ? -10.563 -10.748 6.748 1.00 95.25 163 SER A C 1
ATOM 1292 O O . SER A 1 163 ? -9.617 -9.973 6.649 1.00 95.25 163 SER A O 1
ATOM 1294 N N . LEU A 1 164 ? -11.610 -10.522 7.536 1.00 95.31 164 LEU A N 1
ATOM 1295 C CA . LEU A 1 164 ? -11.758 -9.371 8.420 1.00 95.31 164 LEU A CA 1
ATOM 1296 C C . LEU A 1 164 ? -12.224 -9.870 9.789 1.00 95.31 164 LEU A C 1
ATOM 1298 O O . LEU A 1 164 ? -13.296 -10.465 9.889 1.00 95.31 164 LEU A O 1
ATOM 1302 N N . LYS A 1 165 ? -11.409 -9.664 10.822 1.00 96.12 165 LYS A N 1
ATOM 1303 C CA . LYS A 1 165 ? -11.673 -10.145 12.188 1.00 96.12 165 LYS A CA 1
ATOM 1304 C C . LYS A 1 165 ? -11.181 -9.148 13.226 1.00 96.12 165 LYS A C 1
ATOM 1306 O O . LYS A 1 165 ? -10.369 -8.287 12.891 1.00 96.12 165 LYS A O 1
ATOM 1311 N N . LYS A 1 166 ? -11.642 -9.270 14.472 1.00 96.19 166 LYS A N 1
ATOM 1312 C CA . LYS A 1 166 ? -11.160 -8.418 15.567 1.00 96.19 166 LYS A CA 1
ATOM 1313 C C . LYS A 1 166 ? -9.670 -8.654 15.815 1.00 96.19 166 LYS A C 1
ATOM 1315 O O . LYS A 1 166 ? -9.185 -9.776 15.699 1.00 96.19 166 LYS A O 1
ATOM 1320 N N . ALA A 1 167 ? -8.953 -7.599 16.187 1.00 93.31 167 ALA A N 1
ATOM 1321 C CA . ALA A 1 167 ? -7.536 -7.651 16.540 1.00 93.31 167 ALA A CA 1
ATOM 1322 C C . ALA A 1 167 ? -7.257 -8.603 17.712 1.00 93.31 167 ALA A C 1
ATOM 1324 O O . ALA A 1 167 ? -6.244 -9.291 17.704 1.00 93.31 167 ALA A O 1
ATOM 1325 N N . SER A 1 168 ? -8.193 -8.708 18.659 1.00 93.75 168 SER A N 1
ATOM 1326 C CA . SER A 1 168 ? -8.117 -9.624 19.803 1.00 93.75 168 SER A CA 1
ATOM 1327 C C . SER A 1 168 ? -8.170 -11.112 19.438 1.00 93.75 168 SER A C 1
ATOM 1329 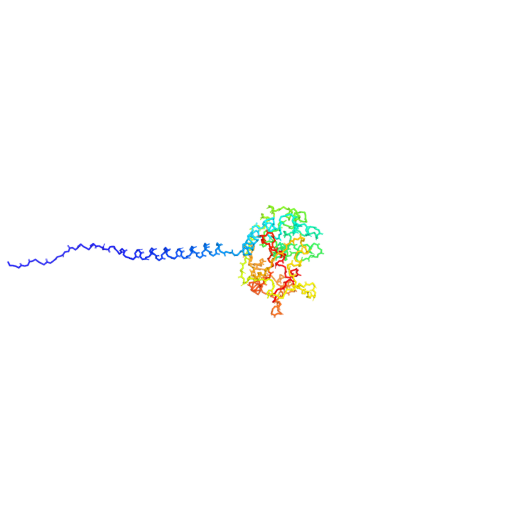O O . SER A 1 168 ? -7.935 -11.954 20.301 1.00 93.75 168 SER A O 1
ATOM 1331 N N . GLU A 1 169 ? -8.472 -11.458 18.183 1.00 95.12 169 GLU A N 1
ATOM 1332 C CA . GLU A 1 169 ? -8.395 -12.837 17.684 1.00 95.12 169 GLU A CA 1
ATOM 1333 C C . GLU A 1 169 ? -6.990 -13.227 17.198 1.00 95.12 169 GLU A C 1
ATOM 1335 O O . GLU A 1 169 ? -6.793 -14.379 16.812 1.00 95.12 169 GLU A O 1
ATOM 1340 N N . TYR A 1 170 ? -6.029 -12.298 17.197 1.00 92.69 170 TYR A N 1
ATOM 1341 C CA . TYR A 1 170 ? -4.675 -12.517 16.693 1.00 92.69 170 TYR A CA 1
ATOM 1342 C C . TYR A 1 170 ? -3.617 -12.236 17.751 1.00 92.69 170 TYR A C 1
ATOM 1344 O O . TYR A 1 170 ? -3.774 -11.368 18.609 1.00 92.69 170 TYR A O 1
ATOM 1352 N N . THR A 1 171 ? -2.474 -12.900 17.608 1.00 92.50 171 THR A N 1
ATOM 1353 C CA . THR A 1 171 ? -1.233 -12.429 18.221 1.00 92.50 171 THR A CA 1
ATOM 1354 C C . THR A 1 171 ? -0.641 -11.347 17.328 1.00 92.50 171 THR A C 1
ATOM 1356 O O . THR A 1 171 ? -0.217 -11.620 16.202 1.00 92.50 171 THR A O 1
ATOM 1359 N N . ILE A 1 172 ? -0.620 -10.107 17.817 1.00 90.50 172 ILE A N 1
ATOM 1360 C CA . ILE A 1 172 ? -0.097 -8.965 17.065 1.00 90.50 172 ILE A CA 1
ATOM 1361 C C . ILE A 1 172 ? 1.349 -8.721 17.464 1.00 90.50 172 ILE A C 1
ATOM 1363 O O . ILE A 1 172 ? 1.708 -8.713 18.640 1.00 90.50 172 ILE A O 1
ATOM 1367 N N . SER A 1 173 ? 2.196 -8.500 16.469 1.00 87.31 173 SER A N 1
ATOM 1368 C CA . SER A 1 173 ? 3.593 -8.158 16.700 1.00 87.31 173 SER A CA 1
ATOM 1369 C C . SER A 1 173 ? 4.122 -7.204 15.647 1.00 87.31 173 SER A C 1
ATOM 1371 O O . SER A 1 173 ? 3.657 -7.227 14.514 1.00 87.31 173 SER A O 1
ATOM 1373 N N . TYR A 1 174 ? 5.119 -6.405 16.010 1.00 81.19 174 TYR A N 1
ATOM 1374 C CA . TYR A 1 174 ? 5.889 -5.562 15.108 1.00 81.19 174 TYR A CA 1
ATOM 1375 C C . TYR A 1 174 ? 7.360 -5.995 15.102 1.00 81.19 174 TYR A C 1
ATOM 1377 O O . TYR A 1 174 ? 7.956 -6.263 16.148 1.00 81.19 174 TYR A O 1
ATOM 1385 N N . ARG A 1 175 ? 7.970 -6.068 13.918 1.00 72.44 175 ARG A N 1
ATOM 1386 C CA . ARG A 1 175 ? 9.397 -6.338 13.744 1.00 72.44 175 ARG A CA 1
ATOM 1387 C C . ARG A 1 175 ? 10.186 -5.029 13.726 1.00 72.44 175 ARG A C 1
ATOM 1389 O O . ARG A 1 175 ? 10.162 -4.306 12.735 1.00 72.44 175 ARG A O 1
ATOM 1396 N N . ASP A 1 176 ? 10.966 -4.790 14.777 1.00 68.81 176 ASP A N 1
ATOM 1397 C CA . ASP A 1 176 ? 11.997 -3.751 14.804 1.00 68.81 176 ASP A CA 1
ATOM 1398 C C . ASP A 1 176 ? 13.368 -4.370 14.501 1.00 68.81 176 ASP A C 1
ATOM 1400 O O . ASP A 1 176 ? 13.980 -5.056 15.330 1.00 68.81 176 ASP A O 1
ATOM 1404 N N . ARG A 1 177 ? 13.858 -4.155 13.276 1.00 68.06 177 ARG A N 1
ATOM 1405 C CA . ARG A 1 177 ? 15.082 -4.780 12.746 1.00 68.06 177 ARG A CA 1
ATOM 1406 C C . ARG A 1 177 ? 14.995 -6.312 12.797 1.00 68.06 177 ARG A C 1
ATOM 1408 O O . ARG A 1 177 ? 14.306 -6.917 11.985 1.00 68.06 177 ARG A O 1
ATOM 1415 N N . ILE A 1 178 ? 15.704 -6.940 13.734 1.00 67.69 178 ILE A N 1
ATOM 1416 C CA . ILE A 1 178 ? 15.714 -8.396 13.949 1.00 67.69 178 ILE A CA 1
ATOM 1417 C C . ILE A 1 178 ? 14.826 -8.830 15.121 1.00 67.69 178 ILE A C 1
ATOM 1419 O O . ILE A 1 178 ? 14.644 -10.026 15.331 1.00 67.69 178 ILE A O 1
ATOM 1423 N N . LYS A 1 179 ? 14.299 -7.888 15.912 1.00 73.75 179 LYS A N 1
ATOM 1424 C CA . LYS A 1 179 ? 13.506 -8.192 17.105 1.00 73.75 179 LYS A CA 1
ATOM 1425 C C . LYS A 1 179 ? 12.020 -8.186 16.767 1.00 73.75 179 LYS A C 1
ATOM 1427 O O . LYS A 1 179 ? 11.531 -7.241 16.157 1.00 73.75 179 LYS A O 1
ATOM 1432 N N . LYS A 1 180 ? 11.309 -9.228 17.196 1.00 82.75 180 LYS A N 1
ATOM 1433 C CA . LYS A 1 180 ? 9.841 -9.280 17.212 1.00 82.75 180 LYS A CA 1
ATOM 1434 C C . LYS A 1 180 ? 9.370 -8.704 18.550 1.00 82.75 180 LYS A C 1
ATOM 1436 O O . LYS A 1 180 ? 9.850 -9.141 19.593 1.00 82.75 180 LYS A O 1
ATOM 1441 N N . ILE A 1 181 ? 8.489 -7.712 18.507 1.00 84.25 181 ILE A N 1
ATOM 1442 C CA . ILE A 1 181 ? 7.874 -7.072 19.672 1.00 84.25 181 ILE A CA 1
ATOM 1443 C C . ILE A 1 181 ? 6.389 -7.409 19.623 1.00 84.25 181 ILE A C 1
ATOM 1445 O O . ILE A 1 181 ? 5.722 -7.046 18.660 1.00 84.25 181 ILE A O 1
ATOM 1449 N N . GLU A 1 182 ? 5.878 -8.123 20.620 1.00 90.19 182 GLU A N 1
ATOM 1450 C CA . GLU A 1 182 ? 4.445 -8.410 20.729 1.00 90.19 182 GLU A CA 1
ATOM 1451 C C . GLU A 1 182 ? 3.693 -7.194 21.270 1.00 90.19 182 GLU A C 1
ATOM 1453 O O . GLU A 1 182 ? 4.210 -6.461 22.114 1.00 90.19 182 GLU A O 1
ATOM 1458 N N . ILE A 1 183 ? 2.483 -6.982 20.758 1.00 88.31 183 ILE A N 1
ATOM 1459 C CA . ILE A 1 183 ? 1.611 -5.858 21.093 1.00 88.31 183 ILE A CA 1
ATOM 1460 C C . ILE A 1 183 ? 0.376 -6.435 21.790 1.00 88.31 183 ILE A C 1
ATOM 1462 O O . ILE A 1 183 ? -0.494 -6.980 21.109 1.00 88.31 183 ILE A O 1
ATOM 1466 N N . PRO A 1 184 ? 0.312 -6.368 23.135 1.00 86.88 184 PRO A N 1
ATOM 1467 C CA . PRO A 1 184 ? -0.755 -7.005 23.907 1.00 86.88 184 PRO A CA 1
ATOM 1468 C C . PRO A 1 184 ? -2.139 -6.412 23.636 1.00 86.88 184 PRO A C 1
ATOM 1470 O O . PRO A 1 184 ? -3.118 -7.150 23.578 1.00 86.88 184 PRO A O 1
ATOM 1473 N N . ASP A 1 185 ? -2.207 -5.092 23.453 1.00 90.12 185 ASP A N 1
ATOM 1474 C CA . ASP A 1 185 ? -3.433 -4.373 23.127 1.00 90.12 185 ASP A CA 1
ATOM 1475 C C . ASP A 1 185 ? -3.168 -3.375 21.995 1.00 90.12 185 ASP A C 1
ATOM 1477 O O . ASP A 1 185 ? -2.440 -2.388 22.137 1.00 90.12 185 ASP A O 1
ATOM 1481 N N . MET A 1 186 ? -3.759 -3.658 20.835 1.00 90.38 186 MET A N 1
ATOM 1482 C CA . MET A 1 186 ? -3.621 -2.805 19.662 1.00 90.38 186 MET A CA 1
ATOM 1483 C C . MET A 1 186 ? -4.422 -1.504 19.792 1.00 90.38 186 MET A C 1
ATOM 1485 O O . MET A 1 186 ? -3.991 -0.485 19.260 1.00 90.38 186 MET A O 1
ATOM 1489 N N . ALA A 1 187 ? -5.562 -1.506 20.487 1.00 92.00 187 ALA A N 1
ATOM 1490 C CA . ALA A 1 187 ? -6.362 -0.301 20.691 1.00 92.00 187 ALA A CA 1
ATOM 1491 C C . ALA A 1 187 ? -5.614 0.692 21.588 1.00 92.00 187 ALA A C 1
ATOM 1493 O O . ALA A 1 187 ? -5.477 1.862 21.225 1.00 92.00 187 ALA A O 1
ATOM 1494 N N . GLU A 1 188 ? -5.049 0.216 22.702 1.00 90.19 188 GLU A N 1
ATOM 1495 C CA . GLU A 1 188 ? -4.215 1.029 23.597 1.00 90.19 188 GLU A CA 1
ATOM 1496 C C . GLU A 1 188 ? -2.964 1.555 22.877 1.00 90.19 188 GLU A C 1
ATOM 1498 O O . GLU A 1 188 ? -2.629 2.742 22.982 1.00 90.19 188 GLU A O 1
ATOM 1503 N N . TYR A 1 189 ? -2.298 0.699 22.089 1.00 88.31 189 TYR A N 1
ATOM 1504 C CA . TYR A 1 189 ? -1.129 1.097 21.306 1.00 88.31 189 TYR A CA 1
ATOM 1505 C C . TYR A 1 189 ? -1.458 2.218 20.314 1.00 88.31 189 TYR A C 1
ATOM 1507 O O . TYR A 1 189 ? -0.739 3.220 20.262 1.00 88.31 189 TYR A O 1
ATOM 1515 N N . ILE A 1 190 ? -2.533 2.071 19.530 1.00 87.19 190 ILE A N 1
ATOM 1516 C CA . ILE A 1 190 ? -2.951 3.096 18.566 1.00 87.19 190 ILE A CA 1
ATOM 1517 C C . ILE A 1 190 ? -3.327 4.375 19.306 1.00 87.19 190 ILE A C 1
ATOM 1519 O O . ILE A 1 190 ? -2.821 5.432 18.934 1.00 87.19 190 ILE A O 1
ATOM 1523 N N . SER A 1 191 ? -4.135 4.275 20.365 1.00 87.56 191 SER A N 1
ATOM 1524 C CA . SER A 1 191 ? -4.593 5.439 21.132 1.00 87.56 191 SER A CA 1
ATOM 1525 C C . SER A 1 191 ? -3.423 6.272 21.647 1.00 87.56 191 SER A C 1
ATOM 1527 O O . SER A 1 191 ? -3.369 7.482 21.439 1.00 87.56 191 SER A O 1
ATOM 1529 N N . SER A 1 192 ? -2.423 5.604 22.225 1.00 82.88 192 SER A N 1
ATOM 1530 C CA . SER A 1 192 ? -1.234 6.253 22.784 1.00 82.88 192 SER A CA 1
ATOM 1531 C C . SER A 1 192 ? -0.338 6.888 21.717 1.00 82.88 192 SER A C 1
ATOM 1533 O O . SER A 1 192 ? 0.238 7.944 21.945 1.00 82.88 192 SER A O 1
ATOM 1535 N N . ASN A 1 193 ? -0.203 6.255 20.545 1.00 78.06 193 ASN A N 1
ATOM 1536 C CA . ASN A 1 193 ? 0.654 6.762 19.463 1.00 78.06 193 ASN A CA 1
ATOM 1537 C C . ASN A 1 193 ? -0.019 7.842 18.607 1.00 78.06 193 ASN A C 1
ATOM 1539 O O . ASN A 1 193 ? 0.658 8.497 17.816 1.00 78.06 193 ASN A O 1
ATOM 1543 N N . ARG A 1 194 ? -1.346 7.962 18.679 1.00 74.62 194 ARG A N 1
ATOM 1544 C CA . ARG A 1 194 ? -2.134 8.877 17.843 1.00 74.62 194 ARG A CA 1
ATOM 1545 C C . ARG A 1 194 ? -2.806 9.987 18.626 1.00 74.62 194 ARG A C 1
ATOM 1547 O O . ARG A 1 194 ? -3.327 10.895 17.990 1.00 74.62 194 ARG A O 1
ATOM 1554 N N . GLU A 1 195 ? -2.806 9.896 19.953 1.00 82.00 195 GLU A N 1
ATOM 1555 C CA . GLU A 1 195 ? -3.555 10.799 20.826 1.00 82.00 195 GLU A CA 1
ATOM 1556 C C . GLU A 1 195 ? -5.041 10.860 20.418 1.00 82.00 195 GLU A C 1
ATOM 1558 O O . GLU A 1 195 ? -5.658 11.922 20.373 1.00 82.00 195 GLU A O 1
ATOM 1563 N N . VAL A 1 196 ? -5.612 9.698 20.077 1.00 84.88 196 VAL A N 1
ATOM 1564 C CA . VAL A 1 196 ? -7.035 9.527 19.742 1.00 84.88 196 VAL A CA 1
ATOM 1565 C C . VAL A 1 196 ? -7.636 8.417 20.590 1.00 84.88 196 VAL A C 1
ATOM 1567 O O . VAL A 1 196 ? -6.956 7.444 20.897 1.00 84.88 196 VAL A O 1
ATOM 1570 N N . ASP A 1 197 ? -8.919 8.520 20.916 1.00 90.06 197 ASP A N 1
ATOM 1571 C CA . ASP A 1 197 ? -9.626 7.436 21.594 1.00 90.06 197 ASP A CA 1
ATOM 1572 C C . ASP A 1 197 ? -9.985 6.336 20.587 1.00 90.06 197 ASP A C 1
ATOM 1574 O O . ASP A 1 197 ? -10.626 6.610 19.564 1.00 90.06 197 ASP A O 1
ATOM 1578 N N . VAL A 1 198 ? -9.572 5.098 20.873 1.00 92.44 198 VAL A N 1
ATOM 1579 C CA . VAL A 1 198 ? -9.847 3.920 20.037 1.00 92.44 198 VAL A CA 1
ATOM 1580 C C . VAL A 1 198 ? -10.743 2.937 20.778 1.00 92.44 198 VAL A C 1
ATOM 1582 O O . VAL A 1 198 ? -10.347 2.406 21.815 1.00 92.44 198 VAL A O 1
ATOM 1585 N N . ASN A 1 199 ? -11.925 2.639 20.226 1.00 91.88 199 ASN A N 1
ATOM 1586 C CA . ASN A 1 199 ? -12.869 1.717 20.878 1.00 91.88 199 ASN A CA 1
ATOM 1587 C C . ASN A 1 199 ? -12.793 0.277 20.352 1.00 91.88 199 ASN A C 1
ATOM 1589 O O . ASN A 1 199 ? -13.125 -0.662 21.075 1.00 91.88 199 ASN A O 1
ATOM 1593 N N . ASP A 1 200 ? -12.402 0.076 19.092 1.00 95.81 200 ASP A N 1
ATOM 1594 C CA . ASP A 1 200 ? -12.299 -1.258 18.491 1.00 95.81 200 ASP A CA 1
ATOM 1595 C C . ASP A 1 200 ? -11.216 -1.275 17.411 1.00 95.81 200 ASP A C 1
ATOM 1597 O O . ASP A 1 200 ? -10.954 -0.267 16.750 1.00 95.81 200 ASP A O 1
ATOM 1601 N N . VAL A 1 201 ? -10.602 -2.441 17.209 1.00 95.38 201 VAL A N 1
ATOM 1602 C CA . VAL A 1 201 ? -9.588 -2.651 16.171 1.00 95.38 201 VAL A CA 1
ATOM 1603 C C . VAL A 1 201 ? -9.849 -3.974 15.470 1.00 95.38 201 VAL A C 1
ATOM 1605 O O . VAL A 1 201 ? -10.047 -5.015 16.098 1.00 95.38 201 VAL A O 1
ATOM 1608 N N . TYR A 1 202 ? -9.818 -3.939 14.146 1.00 96.25 202 TYR A N 1
ATOM 1609 C CA . TYR A 1 202 ? -9.914 -5.090 13.263 1.00 96.25 202 TYR A CA 1
ATOM 1610 C C . TYR A 1 202 ? -8.616 -5.273 12.490 1.00 96.25 202 TYR A C 1
ATOM 1612 O O . TYR A 1 202 ? -7.902 -4.316 12.201 1.00 96.25 202 TYR A O 1
ATOM 1620 N N . VAL A 1 203 ? -8.352 -6.514 12.102 1.00 93.94 203 VAL A N 1
ATOM 1621 C CA . VAL A 1 203 ? -7.318 -6.868 11.137 1.00 93.94 203 VAL A CA 1
ATOM 1622 C C . VAL A 1 203 ? -8.001 -7.376 9.875 1.00 93.94 203 VAL A C 1
ATOM 1624 O O . VAL A 1 203 ? -8.690 -8.404 9.889 1.00 93.94 203 VAL A O 1
ATOM 1627 N N . ALA A 1 204 ? -7.795 -6.657 8.775 1.00 93.94 204 ALA A N 1
ATOM 1628 C CA . ALA A 1 204 ? -8.115 -7.117 7.438 1.00 93.94 204 ALA A CA 1
ATOM 1629 C C . ALA A 1 204 ? -6.875 -7.757 6.812 1.00 93.94 204 ALA A C 1
ATOM 1631 O O . ALA A 1 204 ? -5.860 -7.099 6.596 1.00 93.94 204 ALA A O 1
ATOM 1632 N N . LYS A 1 205 ? -6.971 -9.045 6.489 1.00 92.31 205 LYS A N 1
ATOM 1633 C CA . LYS A 1 205 ? -5.991 -9.732 5.650 1.00 92.31 205 LYS A CA 1
ATOM 1634 C C . LYS A 1 205 ? -6.394 -9.514 4.204 1.00 92.31 205 LYS A C 1
ATOM 1636 O O . LYS A 1 205 ? -7.492 -9.922 3.816 1.00 92.31 205 LYS A O 1
ATOM 1641 N N . ILE A 1 206 ? -5.535 -8.882 3.416 1.00 91.69 206 ILE A N 1
ATOM 1642 C CA . ILE A 1 206 ? -5.830 -8.534 2.023 1.00 91.69 206 ILE A CA 1
ATOM 1643 C C . ILE A 1 206 ? -4.720 -8.990 1.084 1.00 91.69 206 ILE A C 1
ATOM 1645 O O . ILE A 1 206 ? -3.553 -9.036 1.468 1.00 91.69 206 ILE A O 1
ATOM 1649 N N . LYS A 1 207 ? -5.061 -9.277 -0.169 1.00 91.12 207 LYS A N 1
ATOM 1650 C CA . LYS A 1 207 ? -4.088 -9.273 -1.267 1.00 91.12 207 LYS A CA 1
ATOM 1651 C C . LYS A 1 207 ? -4.199 -7.950 -1.995 1.00 91.12 207 LYS A C 1
ATOM 1653 O O . LYS A 1 207 ? -5.304 -7.455 -2.177 1.00 91.12 207 LYS A O 1
ATOM 1658 N N . ILE A 1 208 ? -3.074 -7.379 -2.400 1.00 88.69 208 ILE A N 1
ATOM 1659 C CA . ILE A 1 208 ? -3.045 -6.099 -3.111 1.00 88.69 208 ILE A CA 1
ATOM 1660 C C . ILE A 1 208 ? -2.634 -6.376 -4.553 1.00 88.69 208 ILE A C 1
ATOM 1662 O O . ILE A 1 208 ? -1.557 -6.931 -4.793 1.00 88.69 208 ILE A O 1
ATOM 1666 N N . HIS A 1 209 ? -3.457 -5.963 -5.514 1.00 89.94 209 HIS A N 1
ATOM 1667 C CA . HIS A 1 209 ? -3.107 -6.017 -6.929 1.00 89.94 209 HIS A CA 1
ATOM 1668 C C . HIS A 1 209 ? -2.938 -4.604 -7.456 1.00 89.94 209 HIS A C 1
ATOM 1670 O O . HIS A 1 209 ? -3.793 -3.744 -7.280 1.00 89.94 209 HIS A O 1
ATOM 1676 N N . TRP A 1 210 ? -1.809 -4.338 -8.103 1.00 89.06 210 TRP A N 1
ATOM 1677 C CA . TRP A 1 210 ? -1.556 -3.024 -8.665 1.00 89.06 210 TRP A CA 1
ATOM 1678 C C . TRP A 1 210 ? -0.799 -3.123 -9.979 1.00 89.06 210 TRP A C 1
ATOM 1680 O O . TRP A 1 210 ? -0.127 -4.114 -10.285 1.00 89.06 210 TRP A O 1
ATOM 1690 N N . ARG A 1 211 ? -0.934 -2.074 -10.779 1.00 87.94 211 ARG A N 1
ATOM 1691 C CA . ARG A 1 211 ? -0.257 -1.919 -12.060 1.00 87.94 211 ARG A CA 1
ATOM 1692 C C . ARG A 1 211 ? 0.065 -0.460 -12.320 1.00 87.94 211 ARG A C 1
ATOM 1694 O O . ARG A 1 211 ? -0.591 0.436 -11.792 1.00 87.94 211 ARG A O 1
ATOM 1701 N N . TYR A 1 212 ? 1.019 -0.241 -13.211 1.00 85.69 212 TYR A N 1
ATOM 1702 C CA . TYR A 1 212 ? 1.223 1.054 -13.841 1.00 85.69 212 TYR A CA 1
ATOM 1703 C C . TYR A 1 212 ? 1.167 0.895 -15.355 1.00 85.69 212 TYR A C 1
ATOM 1705 O O . TYR A 1 212 ? 1.957 0.151 -15.942 1.00 85.69 212 TYR A O 1
ATOM 1713 N N . GLY A 1 213 ? 0.186 1.532 -15.993 1.00 86.94 213 GLY A N 1
ATOM 1714 C CA . GLY A 1 213 ? -0.128 1.264 -17.392 1.00 86.94 213 GLY A CA 1
ATOM 1715 C C . GLY A 1 213 ? -0.440 -0.224 -17.592 1.00 86.94 213 GLY A C 1
ATOM 1716 O O . GLY A 1 213 ? -1.343 -0.772 -16.954 1.00 86.94 213 GLY A O 1
ATOM 1717 N N . ASN A 1 214 ? 0.322 -0.895 -18.453 1.00 88.69 214 ASN A N 1
ATOM 1718 C CA . ASN A 1 214 ? 0.217 -2.334 -18.713 1.00 88.69 214 ASN A CA 1
ATOM 1719 C C . ASN A 1 214 ? 1.138 -3.209 -17.835 1.00 88.69 214 ASN A C 1
ATOM 1721 O O . ASN A 1 214 ? 1.135 -4.427 -17.991 1.00 88.69 214 ASN A O 1
ATOM 1725 N N . LYS A 1 215 ? 1.918 -2.619 -16.921 1.00 86.62 215 LYS A N 1
ATOM 1726 C CA . LYS A 1 215 ? 2.938 -3.325 -16.131 1.00 86.62 215 LYS A CA 1
ATOM 1727 C C . LYS A 1 215 ? 2.366 -3.779 -14.803 1.00 86.62 215 LYS A C 1
ATOM 1729 O O . LYS A 1 215 ? 2.122 -2.960 -13.914 1.00 86.62 215 LYS A O 1
ATOM 1734 N N . LYS A 1 216 ? 2.146 -5.085 -14.668 1.00 88.25 216 LYS A N 1
ATOM 1735 C CA . LYS A 1 216 ? 1.687 -5.696 -13.419 1.00 88.25 216 LYS A CA 1
ATOM 1736 C C . LYS A 1 216 ? 2.790 -5.584 -12.369 1.00 88.25 216 LYS A C 1
ATOM 1738 O O . LYS A 1 216 ? 3.938 -5.919 -12.649 1.00 88.25 216 LYS A O 1
ATOM 1743 N N . TYR A 1 217 ? 2.447 -5.071 -11.191 1.00 82.38 217 TYR A N 1
ATOM 1744 C CA . TYR A 1 217 ? 3.388 -4.835 -10.098 1.00 82.38 217 TYR A CA 1
ATOM 1745 C C . TYR A 1 217 ? 4.630 -4.020 -10.484 1.00 82.38 217 TYR A C 1
ATOM 1747 O O . TYR A 1 217 ? 5.676 -4.159 -9.860 1.00 82.38 217 TYR A O 1
ATOM 1755 N N . GLY A 1 218 ? 4.529 -3.162 -11.509 1.00 78.75 218 GLY A N 1
ATOM 1756 C CA . GLY A 1 218 ? 5.657 -2.335 -11.941 1.00 78.75 218 GLY A CA 1
ATOM 1757 C C . GLY A 1 218 ? 6.831 -3.160 -12.471 1.00 78.75 218 GLY A C 1
ATOM 1758 O O . GLY A 1 218 ? 7.983 -2.747 -12.391 1.00 78.75 218 GLY A O 1
ATOM 1759 N N . PHE A 1 219 ? 6.563 -4.347 -13.006 1.00 82.12 219 PHE A N 1
ATOM 1760 C CA . PHE A 1 219 ? 7.565 -5.119 -13.722 1.00 82.12 219 PHE A CA 1
ATOM 1761 C C . PHE A 1 219 ? 7.158 -5.222 -15.185 1.00 82.12 219 PHE A C 1
ATOM 1763 O O . PHE A 1 219 ? 6.026 -5.596 -15.508 1.00 82.12 219 PHE A O 1
ATOM 1770 N N . ASP A 1 220 ? 8.090 -4.872 -16.067 1.00 86.06 220 ASP A N 1
ATOM 1771 C CA . ASP A 1 220 ? 7.998 -5.194 -17.484 1.00 86.06 220 ASP A CA 1
ATOM 1772 C C . ASP A 1 220 ? 8.719 -6.523 -17.724 1.00 86.06 220 ASP A C 1
ATOM 1774 O O . ASP A 1 220 ? 9.893 -6.675 -17.376 1.00 86.06 220 ASP A O 1
ATOM 1778 N N . GLU A 1 221 ? 8.025 -7.489 -18.318 1.00 90.88 221 GLU A N 1
ATOM 1779 C CA . GLU A 1 221 ? 8.612 -8.784 -18.665 1.00 90.88 221 GLU A CA 1
ATOM 1780 C C . GLU A 1 221 ? 9.801 -8.619 -19.624 1.0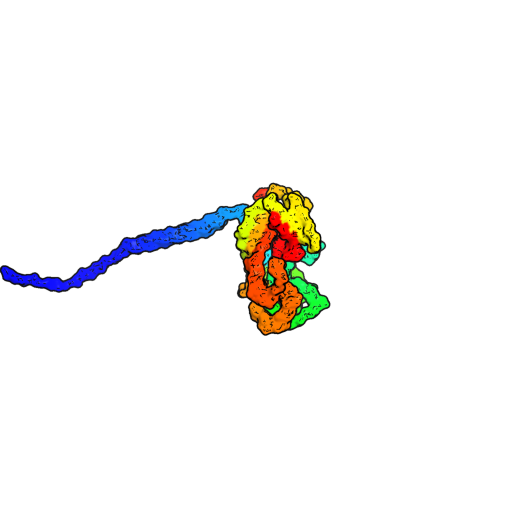0 90.88 221 GLU A C 1
ATOM 1782 O O . GLU A 1 221 ? 10.788 -9.347 -19.518 1.00 90.88 221 GLU A O 1
ATOM 1787 N N . ALA A 1 222 ? 9.772 -7.601 -20.494 1.00 90.31 222 ALA A N 1
ATOM 1788 C CA . ALA A 1 222 ? 10.843 -7.339 -21.447 1.00 90.31 222 ALA A CA 1
ATOM 1789 C C . ALA A 1 222 ? 12.185 -6.992 -20.779 1.00 90.31 222 ALA A C 1
ATOM 1791 O O . ALA A 1 222 ? 13.229 -7.152 -21.413 1.00 90.31 222 ALA A O 1
ATOM 1792 N N . TRP A 1 223 ? 12.197 -6.560 -19.511 1.00 85.81 223 TRP A N 1
ATOM 1793 C CA . TRP A 1 223 ? 13.440 -6.277 -18.784 1.00 85.81 223 TRP A CA 1
ATOM 1794 C C . TRP A 1 223 ? 14.305 -7.526 -18.588 1.00 85.81 223 TRP A C 1
ATOM 1796 O O . TRP A 1 223 ? 15.530 -7.424 -18.597 1.00 85.81 223 TRP A O 1
ATOM 1806 N N . TRP A 1 224 ? 13.694 -8.713 -18.507 1.00 87.25 224 TRP A N 1
ATOM 1807 C CA . TRP A 1 224 ? 14.411 -9.989 -18.401 1.00 87.25 224 TRP A CA 1
ATOM 1808 C C . TRP A 1 224 ? 15.125 -10.407 -19.694 1.00 87.25 224 TRP A C 1
ATOM 1810 O O . TRP A 1 224 ? 15.942 -11.322 -19.668 1.00 87.25 224 TRP A O 1
ATOM 1820 N N . ASN A 1 225 ? 14.887 -9.713 -20.812 1.00 89.88 225 ASN A N 1
ATOM 1821 C CA . ASN A 1 225 ? 15.673 -9.889 -22.036 1.00 89.88 225 ASN A CA 1
ATOM 1822 C C . ASN A 1 225 ? 17.007 -9.118 -21.997 1.00 89.88 225 ASN A C 1
ATOM 1824 O O . ASN A 1 225 ? 17.829 -9.275 -22.898 1.00 89.88 225 ASN A O 1
ATOM 1828 N N . ASN A 1 226 ? 17.234 -8.271 -20.984 1.00 87.06 226 ASN A N 1
ATOM 1829 C CA . ASN A 1 226 ? 18.492 -7.557 -20.782 1.00 87.06 226 ASN A CA 1
ATOM 1830 C C . ASN A 1 226 ? 19.350 -8.289 -19.729 1.00 87.06 226 ASN A C 1
ATOM 1832 O O . ASN A 1 226 ? 18.962 -8.435 -18.567 1.00 87.06 226 ASN A O 1
ATOM 1836 N N . GLU A 1 227 ? 20.544 -8.740 -20.125 1.00 86.31 227 GLU A N 1
ATOM 1837 C CA . GLU A 1 227 ? 21.443 -9.506 -19.246 1.00 86.31 227 GLU A CA 1
ATOM 1838 C C . GLU A 1 227 ? 21.925 -8.705 -18.028 1.00 86.31 227 GLU A C 1
ATOM 1840 O O . GLU A 1 227 ? 22.077 -9.269 -16.941 1.00 86.31 227 GLU A O 1
ATOM 1845 N N . LYS A 1 228 ? 22.142 -7.391 -18.176 1.00 80.56 228 LYS A N 1
ATOM 1846 C CA . LYS A 1 228 ? 22.577 -6.523 -17.072 1.00 80.56 228 LYS A CA 1
ATOM 1847 C C . LYS A 1 228 ? 21.477 -6.358 -16.040 1.00 80.56 228 LYS A C 1
ATOM 1849 O O . LYS A 1 228 ? 21.738 -6.521 -14.850 1.00 80.56 228 LYS A O 1
ATOM 1854 N N . PHE A 1 229 ? 20.247 -6.107 -16.493 1.00 81.06 229 PHE A N 1
ATOM 1855 C CA . PHE A 1 229 ? 19.079 -6.093 -15.619 1.00 81.06 229 PHE A CA 1
ATOM 1856 C C . PHE A 1 229 ? 18.948 -7.425 -14.880 1.00 81.06 229 PHE A C 1
ATOM 1858 O O . PHE A 1 229 ? 18.873 -7.434 -13.654 1.00 81.06 229 PHE A O 1
ATOM 1865 N N . THR A 1 230 ? 18.989 -8.546 -15.605 1.00 82.12 230 THR A N 1
ATOM 1866 C CA . THR A 1 230 ? 18.811 -9.883 -15.022 1.00 82.12 230 THR A CA 1
ATOM 1867 C C . THR A 1 230 ? 19.863 -10.160 -13.948 1.00 82.12 230 THR A C 1
ATOM 1869 O O . THR A 1 230 ? 19.516 -10.498 -12.818 1.00 82.12 230 THR A O 1
ATOM 1872 N N . ARG A 1 231 ? 21.144 -9.900 -14.237 1.00 78.19 231 ARG A N 1
ATOM 1873 C CA . ARG A 1 231 ? 22.242 -10.064 -13.272 1.00 78.19 231 ARG A CA 1
ATOM 1874 C C . ARG A 1 231 ? 22.105 -9.137 -12.061 1.00 78.19 231 ARG A C 1
ATOM 1876 O O . ARG A 1 231 ? 22.368 -9.549 -10.930 1.00 78.19 231 ARG A O 1
ATOM 1883 N N . ALA A 1 232 ? 21.714 -7.881 -12.270 1.00 73.38 232 ALA A N 1
ATOM 1884 C CA . ALA A 1 232 ? 21.488 -6.940 -11.177 1.00 73.38 232 ALA A CA 1
ATOM 1885 C C . ALA A 1 232 ? 20.320 -7.392 -10.284 1.00 73.38 232 ALA A C 1
ATOM 1887 O O . ALA A 1 232 ? 20.430 -7.355 -9.053 1.00 73.38 232 ALA A O 1
ATOM 1888 N N . PHE A 1 233 ? 19.234 -7.877 -10.890 1.00 75.94 233 PHE A N 1
ATOM 1889 C CA . PHE A 1 233 ? 18.054 -8.363 -10.185 1.00 75.94 233 PHE A CA 1
ATOM 1890 C C . PHE A 1 233 ? 18.331 -9.661 -9.415 1.00 75.94 233 PHE A C 1
ATOM 1892 O O . PHE A 1 233 ? 17.925 -9.778 -8.268 1.00 75.94 233 PHE A O 1
ATOM 1899 N N . GLU A 1 234 ? 19.088 -10.617 -9.952 1.00 72.06 234 GLU A N 1
ATOM 1900 C CA . GLU A 1 234 ? 19.460 -11.845 -9.221 1.00 72.06 234 GLU A CA 1
ATOM 1901 C C . GLU A 1 234 ? 20.255 -11.554 -7.930 1.00 72.06 234 GLU A C 1
ATOM 1903 O O . GLU A 1 234 ? 20.079 -12.207 -6.889 1.00 72.06 234 GLU A O 1
ATOM 1908 N N . ASN A 1 235 ? 21.108 -10.528 -7.970 1.00 66.50 235 ASN A N 1
ATOM 1909 C CA . ASN A 1 235 ? 21.923 -10.123 -6.830 1.00 66.50 235 ASN A CA 1
ATOM 1910 C C . ASN A 1 235 ? 21.117 -9.373 -5.760 1.00 66.50 235 ASN A C 1
ATOM 1912 O O . ASN A 1 235 ? 21.254 -9.682 -4.573 1.00 66.50 235 ASN A O 1
ATOM 1916 N N . SER A 1 236 ? 20.266 -8.433 -6.175 1.00 65.94 236 SER A N 1
ATOM 1917 C CA . SER A 1 236 ? 19.560 -7.483 -5.295 1.00 65.94 236 SER A CA 1
ATOM 1918 C C . SER A 1 236 ? 18.084 -7.813 -5.031 1.00 65.94 236 SER A C 1
ATOM 1920 O O . SER A 1 236 ? 17.453 -7.163 -4.201 1.00 65.94 236 SER A O 1
ATOM 1922 N N . GLY A 1 237 ? 17.535 -8.789 -5.753 1.00 64.38 237 GLY A N 1
ATOM 1923 C CA . GLY A 1 237 ? 16.103 -8.938 -5.978 1.00 64.38 237 GLY A CA 1
ATOM 1924 C C . GLY A 1 237 ? 15.283 -9.514 -4.833 1.00 64.38 237 GLY A C 1
ATOM 1925 O O . GLY A 1 237 ? 15.696 -9.623 -3.679 1.00 64.38 237 GLY A O 1
ATOM 1926 N N . LEU A 1 238 ? 14.060 -9.882 -5.201 1.00 70.00 238 LEU A N 1
ATOM 1927 C CA . LEU A 1 238 ? 12.986 -10.231 -4.285 1.00 70.00 238 LEU A CA 1
ATOM 1928 C C . LEU A 1 238 ? 13.183 -11.625 -3.680 1.00 70.00 238 LEU A C 1
ATOM 1930 O O . LEU A 1 238 ? 13.172 -12.636 -4.385 1.00 70.00 238 LEU A O 1
ATOM 1934 N N . TYR A 1 239 ? 13.327 -11.690 -2.359 1.00 68.50 239 TYR A N 1
ATOM 1935 C CA . TYR A 1 239 ? 13.424 -12.950 -1.631 1.00 68.50 239 TYR A CA 1
ATOM 1936 C C . TYR A 1 239 ? 12.043 -13.426 -1.179 1.00 68.50 239 TYR A C 1
ATOM 1938 O O . TYR A 1 239 ? 11.328 -12.731 -0.459 1.00 68.50 239 TYR A O 1
ATOM 1946 N N . ASN A 1 240 ? 11.666 -14.636 -1.588 1.00 68.94 240 ASN A N 1
ATOM 1947 C CA . ASN A 1 240 ? 10.448 -15.274 -1.124 1.00 68.94 240 ASN A CA 1
ATOM 1948 C C . ASN A 1 240 ? 10.730 -16.003 0.189 1.00 68.94 240 ASN A C 1
ATOM 1950 O O . ASN A 1 240 ? 11.174 -17.152 0.194 1.00 68.94 240 ASN A O 1
ATOM 1954 N N . GLU A 1 241 ? 10.414 -15.343 1.299 1.00 65.62 241 GLU A N 1
ATOM 1955 C CA . GLU A 1 241 ? 10.624 -15.885 2.643 1.00 65.62 241 GLU A CA 1
ATOM 1956 C C . GLU A 1 241 ? 9.878 -17.189 2.907 1.00 65.62 241 GLU A C 1
ATOM 1958 O O . GLU A 1 241 ? 10.412 -18.060 3.587 1.00 65.62 241 GLU A O 1
ATOM 1963 N N . ARG A 1 242 ? 8.688 -17.373 2.318 1.00 63.75 242 ARG A N 1
ATOM 1964 C CA . ARG A 1 242 ? 7.903 -18.608 2.487 1.00 63.75 242 ARG A CA 1
ATOM 1965 C C . ARG A 1 242 ? 8.600 -19.820 1.874 1.00 63.75 242 ARG A C 1
ATOM 1967 O O . ARG A 1 242 ? 8.478 -20.925 2.384 1.00 63.75 242 ARG A O 1
ATOM 1974 N N . THR A 1 243 ? 9.303 -19.619 0.762 1.00 73.31 243 THR A N 1
ATOM 1975 C CA . THR A 1 243 ? 9.996 -20.702 0.038 1.00 73.31 243 THR A CA 1
ATOM 1976 C C . THR A 1 243 ? 11.495 -20.757 0.315 1.00 73.31 243 THR A C 1
ATOM 1978 O O . THR A 1 243 ? 12.157 -21.703 -0.108 1.00 73.31 243 THR A O 1
ATOM 1981 N N . GLY A 1 244 ? 12.042 -19.736 0.974 1.00 75.50 244 GLY A N 1
ATOM 1982 C CA . GLY A 1 244 ? 13.476 -19.557 1.172 1.00 75.50 244 GLY A CA 1
ATOM 1983 C C . GLY A 1 244 ? 14.268 -19.318 -0.122 1.00 75.50 244 GLY A C 1
ATOM 1984 O O . GLY A 1 244 ? 15.478 -19.536 -0.151 1.00 75.50 244 GLY A O 1
ATOM 1985 N N . LYS A 1 245 ? 13.605 -18.935 -1.222 1.00 79.25 245 LYS A N 1
ATOM 1986 C CA . LYS A 1 245 ? 14.221 -18.798 -2.551 1.00 79.25 245 LYS A CA 1
ATOM 1987 C C . LYS A 1 245 ? 14.099 -17.377 -3.082 1.00 79.25 245 LYS A C 1
ATOM 1989 O O . LYS A 1 245 ? 13.083 -16.713 -2.899 1.00 79.25 245 LYS A O 1
ATOM 1994 N N . LYS A 1 246 ? 15.129 -16.923 -3.796 1.00 80.06 246 LYS A N 1
ATOM 1995 C CA . LYS A 1 246 ? 15.070 -15.677 -4.569 1.00 80.06 246 LYS A CA 1
ATOM 1996 C C . LYS A 1 246 ? 14.185 -15.862 -5.802 1.00 80.06 246 LYS A C 1
ATOM 1998 O O . LYS A 1 246 ? 14.258 -16.895 -6.467 1.00 80.06 246 LYS A O 1
ATOM 2003 N N . CYS A 1 247 ? 13.378 -14.855 -6.111 1.00 80.06 247 CYS A N 1
ATOM 2004 C CA . CYS A 1 247 ? 12.683 -14.751 -7.387 1.00 80.06 247 CYS A CA 1
ATOM 2005 C C . CYS A 1 247 ? 13.690 -14.249 -8.424 1.00 80.06 247 CYS A C 1
ATOM 2007 O O . CYS A 1 247 ? 14.243 -13.166 -8.253 1.00 80.06 247 CYS A O 1
ATOM 2009 N N . THR A 1 248 ? 13.943 -15.023 -9.477 1.00 82.12 248 THR A N 1
ATOM 2010 C CA . THR A 1 248 ? 14.909 -14.660 -10.530 1.00 82.12 248 THR A CA 1
ATOM 2011 C C . THR A 1 248 ? 14.246 -14.423 -11.881 1.00 82.12 248 THR A C 1
ATOM 2013 O O . THR A 1 248 ? 14.847 -13.818 -12.759 1.00 82.12 248 THR A O 1
ATOM 2016 N N . THR A 1 249 ? 12.988 -14.836 -12.047 1.00 87.69 249 THR A N 1
ATOM 2017 C CA . THR A 1 249 ? 12.208 -14.670 -13.284 1.00 87.69 249 THR A CA 1
ATOM 2018 C C . THR A 1 249 ? 10.999 -13.766 -13.074 1.00 87.69 249 THR A C 1
ATOM 2020 O O . THR A 1 249 ? 10.455 -13.701 -11.967 1.00 87.69 249 THR A O 1
ATOM 2023 N N . TYR A 1 250 ? 10.523 -13.139 -14.153 1.00 88.75 250 TYR A N 1
ATOM 2024 C CA . TYR A 1 250 ? 9.296 -12.338 -14.147 1.00 88.75 250 TYR A CA 1
ATOM 2025 C C . TYR A 1 250 ? 8.113 -13.101 -13.532 1.00 88.75 250 TYR A C 1
ATOM 2027 O O . TYR A 1 250 ? 7.502 -12.634 -12.573 1.00 88.75 250 TYR A O 1
ATOM 2035 N N . SER A 1 251 ? 7.834 -14.326 -13.994 1.00 92.38 251 SER A N 1
ATOM 2036 C CA . SER A 1 251 ? 6.705 -15.122 -13.490 1.00 92.38 251 SER A CA 1
ATOM 2037 C C . SER A 1 251 ? 6.811 -15.434 -11.995 1.00 92.38 251 SER A C 1
ATOM 2039 O O . SER A 1 251 ? 5.797 -15.432 -11.303 1.00 92.38 251 SER A O 1
ATOM 2041 N N . GLN A 1 252 ? 8.017 -15.675 -11.469 1.00 88.56 252 GLN A N 1
ATOM 2042 C CA . GLN A 1 252 ? 8.215 -15.876 -10.029 1.00 88.56 252 GLN A CA 1
ATOM 2043 C C . GLN A 1 252 ? 7.935 -14.601 -9.233 1.00 88.56 252 GLN A C 1
ATOM 2045 O O . GLN A 1 252 ? 7.312 -14.682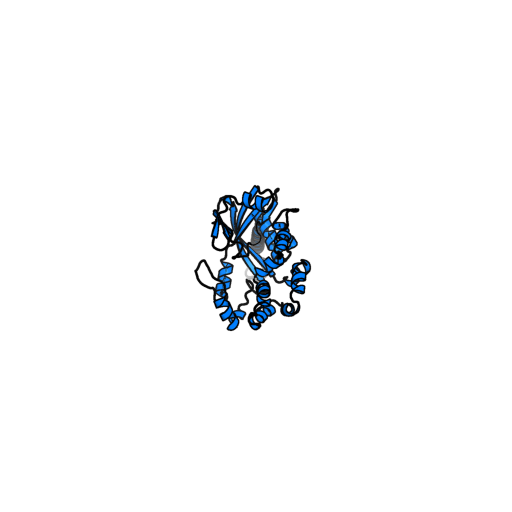 -8.176 1.00 88.56 252 GLN A O 1
ATOM 2050 N N . VAL A 1 253 ? 8.361 -13.441 -9.743 1.00 83.81 253 VAL A N 1
ATOM 2051 C CA . VAL A 1 253 ? 8.081 -12.136 -9.128 1.00 83.81 253 VAL A CA 1
ATOM 2052 C C . VAL A 1 253 ? 6.577 -11.873 -9.104 1.00 83.81 253 VAL A C 1
ATOM 2054 O O . VAL A 1 253 ? 6.024 -11.591 -8.044 1.00 83.81 253 VAL A O 1
ATOM 2057 N N . ILE A 1 254 ? 5.890 -12.040 -10.236 1.00 88.81 254 ILE A N 1
ATOM 2058 C CA . ILE A 1 254 ? 4.436 -11.851 -10.314 1.00 88.81 254 ILE A CA 1
ATOM 2059 C C . ILE A 1 254 ? 3.704 -12.809 -9.370 1.00 88.81 254 ILE A C 1
ATOM 2061 O O . ILE A 1 254 ? 2.857 -12.373 -8.594 1.00 88.81 254 ILE A O 1
ATOM 2065 N N . ASN A 1 255 ? 4.082 -14.089 -9.366 1.00 88.75 255 ASN A N 1
ATOM 2066 C CA . ASN A 1 255 ? 3.481 -15.093 -8.492 1.00 88.75 255 ASN A CA 1
ATOM 2067 C C . ASN A 1 255 ? 3.727 -14.799 -7.001 1.00 88.75 255 ASN A C 1
ATOM 2069 O O . ASN A 1 255 ? 2.878 -15.098 -6.164 1.00 88.75 255 ASN A O 1
ATOM 2073 N N . TYR A 1 256 ? 4.870 -14.209 -6.640 1.00 85.56 256 TYR A N 1
ATOM 2074 C CA . TYR A 1 256 ? 5.116 -13.765 -5.268 1.00 85.56 256 TYR A CA 1
ATOM 2075 C C . TYR A 1 256 ? 4.103 -12.696 -4.841 1.00 85.56 256 TYR A C 1
ATOM 2077 O O . TYR A 1 256 ? 3.467 -12.844 -3.795 1.00 85.56 256 TYR A O 1
ATOM 2085 N N . TYR A 1 257 ? 3.915 -11.650 -5.649 1.00 84.94 257 TYR A N 1
ATOM 2086 C CA . TYR A 1 257 ? 2.984 -10.570 -5.316 1.00 84.94 257 TYR A CA 1
ATOM 2087 C C . TYR A 1 257 ? 1.521 -11.035 -5.345 1.00 84.94 257 TYR A C 1
ATOM 2089 O O . TYR A 1 257 ? 0.773 -10.702 -4.431 1.00 84.94 257 TYR A O 1
ATOM 2097 N N . ASP A 1 258 ? 1.135 -11.884 -6.304 1.00 88.38 258 ASP A N 1
ATOM 2098 C CA . ASP A 1 258 ? -0.225 -12.443 -6.396 1.00 88.38 258 ASP A CA 1
ATOM 2099 C C . ASP A 1 258 ? -0.628 -13.275 -5.164 1.00 88.38 258 ASP A C 1
ATOM 2101 O O . ASP A 1 258 ? -1.812 -13.375 -4.848 1.00 88.38 258 ASP A O 1
ATOM 2105 N N . ASN A 1 259 ? 0.337 -13.878 -4.460 1.00 86.69 259 ASN A N 1
ATOM 2106 C CA . ASN A 1 259 ? 0.091 -14.716 -3.277 1.00 86.69 259 ASN A CA 1
ATOM 2107 C C . ASN A 1 259 ? 0.455 -14.039 -1.948 1.00 86.69 259 ASN A C 1
ATOM 2109 O O . ASN A 1 259 ? 0.372 -14.669 -0.880 1.00 86.69 259 ASN A O 1
ATOM 2113 N N . SER A 1 260 ? 0.894 -12.782 -1.998 1.00 84.62 260 SER A N 1
ATOM 2114 C CA . SER A 1 260 ? 1.232 -12.011 -0.808 1.00 84.62 260 SER A CA 1
ATOM 2115 C C . SER A 1 260 ? -0.046 -11.564 -0.106 1.00 84.62 260 SER A C 1
ATOM 2117 O O . SER A 1 260 ? -0.960 -11.030 -0.729 1.00 84.62 260 SER A O 1
ATOM 2119 N N . VAL A 1 261 ? -0.104 -11.814 1.203 1.00 87.19 261 VAL A N 1
ATOM 2120 C CA . VAL A 1 261 ? -1.208 -11.393 2.070 1.00 87.19 261 VAL A CA 1
ATOM 2121 C C . VAL A 1 261 ? -0.647 -10.374 3.046 1.00 87.19 261 VAL A C 1
ATOM 2123 O O . VAL A 1 261 ? 0.381 -10.631 3.672 1.00 87.19 261 VAL A O 1
ATOM 2126 N N . TYR A 1 262 ? -1.319 -9.237 3.140 1.00 85.38 262 TYR A N 1
ATOM 2127 C CA . TYR A 1 262 ? -0.943 -8.091 3.948 1.00 85.38 262 TYR A CA 1
ATOM 2128 C C . TYR A 1 262 ? -1.950 -7.918 5.081 1.00 85.38 262 TYR A C 1
ATOM 2130 O O . TYR A 1 262 ? -3.154 -8.068 4.862 1.00 85.38 262 TYR A O 1
ATOM 2138 N N . ASP A 1 263 ? -1.452 -7.584 6.267 1.00 87.75 263 ASP A N 1
ATOM 2139 C CA . ASP A 1 263 ? -2.274 -7.275 7.433 1.00 87.75 263 ASP A CA 1
ATOM 2140 C C . ASP A 1 263 ? -2.535 -5.764 7.489 1.00 87.75 263 ASP A C 1
ATOM 2142 O O . ASP A 1 263 ? -1.600 -4.961 7.529 1.00 87.75 263 ASP A O 1
ATOM 2146 N N . VAL A 1 264 ? -3.811 -5.379 7.483 1.00 89.44 264 VAL A N 1
ATOM 2147 C CA . VAL A 1 264 ? -4.268 -3.991 7.622 1.00 89.44 264 VAL A CA 1
ATOM 2148 C C . VAL A 1 264 ? -5.022 -3.841 8.923 1.00 89.44 264 VAL A C 1
ATOM 2150 O O . VAL A 1 264 ? -6.032 -4.508 9.134 1.00 89.44 264 VAL A O 1
ATOM 2153 N N . PHE A 1 265 ? -4.562 -2.934 9.773 1.00 90.75 265 PHE A N 1
ATOM 2154 C CA . PHE A 1 265 ? -5.234 -2.615 11.024 1.00 90.75 265 PHE A CA 1
ATOM 2155 C C . PHE A 1 265 ? -6.240 -1.501 10.765 1.00 90.75 265 PHE A C 1
ATOM 2157 O O . PHE A 1 265 ? -5.898 -0.467 10.195 1.00 90.75 265 PHE A O 1
ATOM 2164 N N . ILE A 1 266 ? -7.487 -1.723 11.156 1.00 94.31 266 ILE A N 1
ATOM 2165 C CA . ILE A 1 266 ? -8.589 -0.785 10.966 1.00 94.31 266 ILE A CA 1
ATOM 2166 C C . ILE A 1 266 ? -9.158 -0.491 12.342 1.00 94.31 266 ILE A C 1
ATOM 2168 O O . ILE A 1 266 ? -9.581 -1.417 13.029 1.00 94.31 266 ILE A O 1
ATOM 2172 N N . TYR A 1 267 ? -9.149 0.766 12.754 1.00 94.56 267 TYR A N 1
ATOM 2173 C CA . TYR A 1 267 ? -9.568 1.177 14.085 1.00 94.56 267 TYR A CA 1
ATOM 2174 C C . TYR A 1 267 ? -10.788 2.085 14.022 1.00 94.56 267 TYR A C 1
ATOM 2176 O O . TYR A 1 267 ? -10.996 2.798 13.039 1.00 94.56 267 TYR A O 1
ATOM 2184 N N . GLU A 1 268 ? -11.599 2.027 15.069 1.00 96.19 268 GLU A N 1
ATOM 2185 C CA . GLU A 1 268 ? -12.745 2.906 15.263 1.00 96.19 268 GLU A CA 1
ATOM 2186 C C . GLU A 1 268 ? -12.370 4.032 16.226 1.00 96.19 268 GLU A C 1
ATOM 2188 O O . GLU A 1 268 ? -11.747 3.789 17.262 1.00 96.19 268 GLU A O 1
ATOM 2193 N N . SER A 1 269 ? -12.724 5.260 15.859 1.00 94.06 269 SER A N 1
ATOM 2194 C CA . SER A 1 269 ? -12.598 6.440 16.707 1.00 94.06 269 SER A CA 1
ATOM 2195 C C . SER A 1 269 ? -13.795 7.351 16.458 1.00 94.06 269 SER A C 1
ATOM 2197 O O . SER A 1 269 ? -14.117 7.662 15.311 1.00 94.06 269 SER A O 1
ATOM 2199 N N . ASN A 1 270 ? -14.476 7.771 17.525 1.00 90.31 270 ASN A N 1
ATOM 2200 C CA . ASN A 1 270 ? -15.637 8.669 17.467 1.00 90.31 270 ASN A CA 1
ATOM 2201 C C . ASN A 1 270 ? -16.761 8.229 16.498 1.00 90.31 270 ASN A C 1
ATOM 2203 O O . ASN A 1 270 ? -17.395 9.071 15.864 1.00 90.31 270 ASN A O 1
ATOM 2207 N N . GLY A 1 271 ? -17.038 6.925 16.372 1.00 91.44 271 GLY A N 1
ATOM 2208 C CA . GLY A 1 271 ? -18.075 6.405 15.470 1.00 91.44 271 GLY A CA 1
ATOM 2209 C C . GLY A 1 271 ? -17.635 6.223 14.014 1.00 91.44 271 GLY A C 1
ATOM 2210 O O . GLY A 1 271 ? -18.420 5.729 13.200 1.00 91.44 271 GLY A O 1
ATOM 2211 N N . GLU A 1 272 ? -16.400 6.593 13.671 1.00 94.75 272 GLU A N 1
ATOM 2212 C CA . GLU A 1 272 ? -15.830 6.484 12.328 1.00 94.75 272 GLU A CA 1
ATOM 2213 C C . GLU A 1 272 ? -14.661 5.494 12.284 1.00 94.75 272 GLU A C 1
ATOM 2215 O O . GLU A 1 272 ? -14.030 5.199 13.296 1.00 94.75 272 GLU A O 1
ATOM 2220 N N . TRP A 1 273 ? -14.384 4.952 11.095 1.00 95.25 273 TRP A N 1
ATOM 2221 C CA . TRP A 1 273 ? -13.376 3.910 10.892 1.00 95.25 273 TRP A CA 1
ATOM 2222 C C . TRP A 1 273 ? -12.213 4.426 10.059 1.00 95.25 273 TRP A C 1
ATOM 2224 O O . TRP A 1 273 ? -12.418 5.053 9.019 1.00 95.25 273 TRP A O 1
ATOM 2234 N N . TYR A 1 274 ? -11.003 4.080 10.485 1.00 92.31 274 TYR A N 1
ATOM 2235 C CA . TYR A 1 274 ? -9.755 4.553 9.903 1.00 92.31 274 TYR A CA 1
ATOM 2236 C C . TYR A 1 274 ? -8.746 3.412 9.781 1.00 92.31 274 TYR A C 1
ATOM 2238 O O . TYR A 1 274 ? -8.793 2.423 10.508 1.00 92.31 274 TYR A O 1
ATOM 2246 N N . ILE A 1 275 ? -7.801 3.548 8.862 1.00 89.62 275 ILE A N 1
ATOM 2247 C CA . ILE A 1 275 ? -6.690 2.623 8.677 1.00 89.62 275 ILE A CA 1
ATOM 2248 C C . ILE A 1 275 ? -5.541 3.068 9.568 1.00 89.62 275 ILE A C 1
ATOM 2250 O O . ILE A 1 275 ? -4.963 4.141 9.387 1.00 89.62 275 ILE A O 1
ATOM 2254 N N . PHE A 1 276 ? -5.172 2.215 10.517 1.00 83.75 276 PHE A N 1
ATOM 2255 C CA . PHE A 1 276 ? -3.942 2.404 11.252 1.00 83.75 276 PHE A CA 1
ATOM 2256 C C . PHE A 1 276 ? -2.776 1.968 10.387 1.00 83.75 276 PHE A C 1
ATOM 2258 O O . PHE A 1 276 ? -2.717 0.839 9.901 1.00 83.75 276 PHE A O 1
ATOM 2265 N N . ASN A 1 277 ? -1.811 2.872 10.279 1.00 69.44 277 ASN A N 1
ATOM 2266 C CA . ASN A 1 277 ? -0.558 2.645 9.597 1.00 69.44 277 ASN A CA 1
ATOM 2267 C C . ASN A 1 277 ? -0.766 2.290 8.105 1.00 69.44 277 ASN A C 1
ATOM 2269 O O . ASN A 1 277 ? -0.685 1.121 7.722 1.00 69.44 277 ASN A O 1
ATOM 2273 N N . PRO A 1 278 ? -0.941 3.291 7.220 1.00 59.88 278 PRO A N 1
ATOM 2274 C CA . PRO A 1 278 ? -1.090 3.067 5.784 1.00 59.88 278 PRO A CA 1
ATOM 2275 C C . PRO A 1 278 ? 0.176 2.475 5.130 1.00 59.88 278 PRO A C 1
ATOM 2277 O O . PRO A 1 278 ? 0.172 2.204 3.929 1.00 59.88 278 PRO A O 1
ATOM 2280 N N . TYR A 1 279 ? 1.258 2.207 5.885 1.00 58.81 279 TYR A N 1
ATOM 2281 C CA . TYR A 1 279 ? 2.468 1.520 5.410 1.00 58.81 279 TYR A CA 1
ATOM 2282 C C . TYR A 1 279 ? 2.265 0.019 5.125 1.00 58.81 279 TYR A C 1
ATOM 2284 O O . TYR A 1 279 ? 3.254 -0.706 5.004 1.00 58.81 279 TYR A O 1
ATOM 2292 N N . ILE A 1 280 ? 1.020 -0.439 4.943 1.00 54.72 280 ILE A N 1
ATOM 2293 C CA . ILE A 1 280 ? 0.602 -1.805 4.566 1.00 54.72 280 ILE A CA 1
ATOM 2294 C C . ILE A 1 280 ? 1.466 -2.376 3.425 1.00 54.72 280 ILE A C 1
ATOM 2296 O O . ILE A 1 280 ? 1.718 -3.573 3.349 1.00 54.72 280 ILE A O 1
ATOM 2300 N N . ILE A 1 281 ? 1.971 -1.511 2.543 1.00 49.88 281 ILE A N 1
ATOM 2301 C CA . ILE A 1 281 ? 2.679 -1.919 1.331 1.00 49.88 281 ILE A CA 1
ATOM 2302 C C . ILE A 1 281 ? 4.213 -2.046 1.568 1.00 49.88 281 ILE A C 1
ATOM 2304 O O . ILE A 1 281 ? 4.933 -2.443 0.649 1.00 49.88 281 ILE A O 1
ATOM 2308 N N . ARG A 1 282 ? 4.794 -1.709 2.750 1.00 44.97 282 ARG A N 1
ATOM 2309 C CA . ARG A 1 282 ? 6.237 -1.965 3.029 1.00 44.97 282 ARG A CA 1
ATOM 2310 C C . ARG A 1 282 ? 6.439 -3.293 3.717 1.00 44.97 282 ARG A C 1
ATOM 2312 O O . ARG A 1 282 ? 6.213 -3.393 4.911 1.00 44.97 282 ARG A O 1
ATOM 2319 N N . TYR A 1 283 ? 7.104 -4.219 3.047 1.00 41.47 283 TYR A N 1
ATOM 2320 C CA . TYR A 1 283 ? 7.623 -5.406 3.722 1.00 41.47 283 TYR A CA 1
ATOM 2321 C C . TYR A 1 283 ? 8.644 -5.071 4.847 1.00 41.47 283 TYR A C 1
ATOM 2323 O O . TYR A 1 283 ? 8.574 -5.606 5.945 1.00 41.47 283 TYR A O 1
ATOM 2331 N N . TYR A 1 284 ? 9.551 -4.109 4.627 1.00 37.56 284 TYR A N 1
ATOM 2332 C CA . TYR A 1 284 ? 10.614 -3.751 5.586 1.00 37.56 284 TYR A CA 1
ATOM 2333 C C . TYR A 1 284 ? 10.208 -2.875 6.791 1.00 37.56 284 TYR A C 1
ATOM 2335 O O . TYR A 1 284 ? 11.004 -2.765 7.716 1.00 37.56 284 TYR A O 1
ATOM 2343 N N . TYR A 1 285 ? 9.062 -2.179 6.763 1.00 41.69 285 TYR A N 1
ATOM 2344 C CA . TYR A 1 285 ? 8.660 -1.237 7.836 1.00 41.69 285 TYR A CA 1
ATOM 2345 C C . TYR A 1 285 ? 7.181 -1.359 8.219 1.00 41.69 285 TYR A C 1
ATOM 2347 O O . TYR A 1 285 ? 6.768 -0.684 9.159 1.00 41.69 285 TYR A O 1
ATOM 2355 N N . SER A 1 286 ? 6.366 -2.185 7.537 1.00 52.00 286 SER A N 1
ATOM 2356 C CA . SER A 1 286 ? 5.147 -2.609 8.207 1.00 52.00 286 SER A CA 1
ATOM 2357 C C . SER A 1 286 ? 5.613 -3.375 9.430 1.00 52.00 286 SER A C 1
ATOM 2359 O O . SER A 1 286 ? 5.318 -2.919 10.513 1.00 52.00 286 SER A O 1
ATOM 2361 N N . GLY A 1 287 ? 6.408 -4.446 9.315 1.00 62.44 287 GLY A N 1
ATOM 2362 C CA . GLY A 1 287 ? 6.878 -5.237 10.467 1.00 62.44 287 GLY A CA 1
ATOM 2363 C C . GLY A 1 287 ? 5.743 -5.857 11.299 1.00 62.44 287 GLY A C 1
ATOM 2364 O O . GLY A 1 287 ? 5.986 -6.780 12.068 1.00 62.44 287 GLY A O 1
ATOM 2365 N N . TRP A 1 288 ? 4.522 -5.358 11.123 1.00 78.62 288 TRP A N 1
ATOM 2366 C CA . TRP A 1 288 ? 3.275 -5.733 11.723 1.00 78.62 288 TRP A CA 1
ATOM 2367 C C . TRP A 1 288 ? 2.838 -7.063 11.143 1.00 78.62 288 TRP A C 1
ATOM 2369 O O . TRP A 1 288 ? 2.734 -7.223 9.927 1.00 78.62 288 TRP A O 1
ATOM 2379 N N . THR A 1 289 ? 2.598 -8.006 12.037 1.00 84.56 289 THR A N 1
ATOM 2380 C CA . THR A 1 289 ? 2.114 -9.342 11.722 1.00 84.56 289 THR A CA 1
ATOM 2381 C C . THR A 1 289 ? 0.987 -9.662 12.690 1.00 84.56 289 THR A C 1
ATOM 2383 O O . THR A 1 289 ? 1.132 -9.413 13.890 1.00 84.56 289 THR A O 1
ATOM 2386 N N . ALA A 1 290 ? -0.110 -10.202 12.173 1.00 86.94 290 ALA A N 1
ATOM 2387 C CA . ALA A 1 290 ? -1.223 -10.734 12.949 1.00 86.94 290 ALA A CA 1
ATOM 2388 C C . ALA A 1 290 ? -1.352 -12.239 12.664 1.00 86.94 290 ALA A C 1
ATOM 2390 O O . ALA A 1 290 ? -1.726 -12.627 11.553 1.00 86.94 290 ALA A O 1
ATOM 2391 N N . GLU A 1 291 ? -1.011 -13.080 13.640 1.00 89.94 291 GLU A N 1
ATOM 2392 C CA . GLU A 1 291 ? -0.963 -14.552 13.519 1.00 89.94 291 GLU A CA 1
ATOM 2393 C C . GLU A 1 291 ? -2.037 -15.239 14.363 1.00 89.94 291 GLU A C 1
ATOM 2395 O O . GLU A 1 291 ? -2.279 -14.782 15.506 1.00 89.94 291 GLU A O 1
#

Sequence (291 aa):
PGFQPPSEGAVKKGIKKPVIISAIVVLVLGLGIGAYFLFFKKANKSPQEKVLDGFFEALSEMDMSKAESYCAPAGSEKYGTIIDQQGQSLSNQITNRFCFCRSTLQQMDYLRFEQEILDIYLSSYGFVSAKNGGWEDYCETNDDNARFKEKYKDFKVDYELVSLKKASEYTISYRDRIKKIEIPDMAEYISSNREVDVNDVYVAKIKIHWRYGNKKYGFDEAWWNNEKFTRAFENSGLYNERTGKKCTTYSQVINYYDNSVYDVFIYESNGEWYIFNPYIIRYYYSGWTAE

Secondary structure (DSSP, 8-state):
----------------HHHHHHHHHHHHHHHHHHHHHHHHHHHT--HHHHHHHHHHHHHHTT-HHHHHHTTS-TTSPPHHHHHHTTT--HHHHHHHHTT-THHHHHHHTTS---HHHHHHHHHHTT-TTHHHHHHHHHHHHHH-HHHHHHHTTTEEEEEEEEEEEEGGGS-EEEEETTEEEE-S-HHHHHHHHHTS---EEEEEEEEEEEEETTEETT--GGGGG-HHHHHHHHHH--EETTTTEE--SHHHHHHHHHT--EEEEEEEETTEEEEE-GGGG-HHHH-EEE-